Protein AF-K7MD82-F1 (afdb_monomer_lite)

Secondary structure (DSSP, 8-state):
-GGGT--TTT------SSHHHHHHHHHHHS-TTT--EEEE---SS-HHHHHHHHHHHHTT-EEEE-----TTTS--SEEEE---SS----SEEEEEEB-TTSPBPPHHHHHHHHHHTT---EEEEEES----GGGHHHHHHH-B----S-------TT-TTS--EEEEEEEE--TT--HHHHHHHHHHHHGGG-HHHHHHHHHHHHHHHS-----

Sequence (215 aa):
MKFLNISDNDYFMVFTTNRTSAFKLVADSYPFQSSKKLLTVYDYENEAVEAMISCSEKRGAKAHSSTCKTKRRGVSLVKIYGPKVKFDRGPALAFNVFDWKGEKVEPVLVQKLADRNNISLSYGFLHHVWFADKYAEDKGKVLQTKEGRVQGVTTNKKKDRDELGVTMVTAALSFLANFEDVYKLWTFVARFLDADFVEKERWRFTTLNQKTIEV

Foldseek 3Di:
DVVVVDDPVVDDDDDDPDLLRVLLVVLVPDPCVVPQEDEDEDDAPEPSVVSNCVSNVVNRHDYDYDPQADPPPRQRQKDWDDDNDHDDDAQKIWIFGAAPVNATDQQVLLQVLCVVLVAHKDKDKDWPDDDDVVCVVVLVRFWDAPPDDDDDDDDDPPPRRGRTIGITIMDGCDPVHDPVNVVSVVVSSVQSHDPVSRVVSVVVVVVVPPDPPDD

Organism: Glycine max (NCBI:txid3847)

Radius of gyration: 21.26 Å; chains: 1; bounding box: 56×44×65 Å

pLDDT: mean 77.52, std 18.43, range [26.34, 95.38]

Structure (mmCIF, N/CA/C/O backbone):
data_AF-K7MD82-F1
#
_entry.id   AF-K7MD82-F1
#
loop_
_atom_site.group_PDB
_atom_site.id
_atom_site.type_symbol
_atom_site.label_atom_id
_atom_site.label_alt_id
_atom_site.label_comp_id
_atom_site.label_asym_id
_atom_site.label_entity_id
_atom_site.label_seq_id
_atom_site.pdbx_PDB_ins_code
_atom_site.Cartn_x
_atom_site.Cartn_y
_atom_site.Cartn_z
_atom_site.occupancy
_atom_site.B_iso_or_equiv
_atom_site.auth_seq_id
_atom_site.auth_comp_id
_atom_site.auth_asym_id
_atom_site.auth_atom_id
_atom_site.pdbx_PDB_model_num
ATOM 1 N N . MET A 1 1 ? 19.193 -17.320 1.769 1.00 72.69 1 MET A N 1
ATOM 2 C CA . MET A 1 1 ? 17.717 -17.354 1.858 1.00 72.69 1 MET A CA 1
ATOM 3 C C . MET A 1 1 ? 17.154 -18.463 2.751 1.00 72.69 1 MET A C 1
ATOM 5 O O . MET A 1 1 ? 16.078 -18.256 3.290 1.00 72.69 1 MET A O 1
ATOM 9 N N . LYS A 1 2 ? 17.862 -19.584 3.001 1.00 76.31 2 LYS A N 1
ATOM 10 C CA . LYS A 1 2 ? 17.370 -20.714 3.832 1.00 76.31 2 LYS A CA 1
ATOM 11 C C . LYS A 1 2 ? 16.732 -20.330 5.180 1.00 76.31 2 LYS A C 1
ATOM 13 O O . LYS A 1 2 ? 15.711 -20.896 5.536 1.00 76.31 2 LYS A O 1
ATOM 18 N N . PHE A 1 3 ? 17.288 -19.348 5.900 1.00 80.38 3 PHE A N 1
ATOM 19 C CA . PHE A 1 3 ? 16.736 -18.886 7.186 1.00 80.38 3 PHE A CA 1
ATOM 20 C C . PHE A 1 3 ? 15.336 -18.257 7.071 1.00 80.38 3 PHE A C 1
ATOM 22 O O . PHE A 1 3 ? 14.555 -18.315 8.011 1.00 80.38 3 PHE A O 1
ATOM 29 N N . LEU A 1 4 ? 15.009 -17.671 5.917 1.00 77.25 4 LEU A N 1
ATOM 30 C CA . LEU A 1 4 ? 13.705 -17.059 5.657 1.00 77.25 4 LEU A CA 1
ATOM 31 C C . LEU A 1 4 ? 12.682 -18.069 5.108 1.00 77.25 4 LEU A C 1
ATOM 33 O O . LEU A 1 4 ? 11.543 -17.692 4.861 1.00 77.25 4 LEU A O 1
ATOM 37 N N . ASN A 1 5 ? 13.088 -19.329 4.906 1.00 78.88 5 ASN A N 1
ATOM 38 C CA . ASN A 1 5 ? 12.297 -20.372 4.253 1.00 78.88 5 ASN A CA 1
ATOM 39 C C . ASN A 1 5 ? 11.793 -19.971 2.851 1.00 78.88 5 ASN A C 1
ATOM 41 O O . ASN A 1 5 ? 10.651 -20.236 2.484 1.00 78.88 5 ASN A O 1
ATOM 45 N N . ILE A 1 6 ? 12.656 -19.307 2.078 1.00 80.38 6 ILE A N 1
ATOM 46 C CA . ILE A 1 6 ? 12.367 -18.848 0.716 1.00 80.38 6 ILE A CA 1
ATOM 47 C C . ILE A 1 6 ? 13.224 -19.632 -0.280 1.00 80.38 6 ILE A C 1
ATOM 49 O O . ILE A 1 6 ? 14.410 -19.863 -0.028 1.00 80.38 6 ILE A O 1
ATOM 53 N N . SER A 1 7 ? 12.625 -20.004 -1.411 1.00 84.00 7 SER A N 1
ATOM 54 C CA . SER A 1 7 ? 13.299 -20.646 -2.539 1.00 84.00 7 SER A CA 1
ATOM 55 C C . SER A 1 7 ? 14.263 -19.683 -3.239 1.00 84.00 7 SER A C 1
ATOM 57 O O . SER A 1 7 ? 13.874 -18.583 -3.632 1.00 84.00 7 SER A O 1
ATOM 59 N N . ASP A 1 8 ? 15.505 -20.124 -3.460 1.00 82.62 8 ASP A N 1
ATOM 60 C CA . ASP A 1 8 ? 16.505 -19.373 -4.239 1.00 82.62 8 ASP A CA 1
ATOM 61 C C . ASP A 1 8 ? 16.121 -19.258 -5.734 1.00 82.62 8 ASP A C 1
ATOM 63 O O . ASP A 1 8 ? 16.709 -18.458 -6.457 1.00 82.62 8 ASP A O 1
ATOM 67 N N . ASN A 1 9 ? 15.121 -20.020 -6.202 1.00 84.06 9 ASN A N 1
ATOM 68 C CA . ASN A 1 9 ? 14.581 -19.894 -7.562 1.00 84.06 9 ASN A CA 1
ATOM 69 C C . ASN A 1 9 ? 13.557 -18.755 -7.691 1.00 84.06 9 ASN A C 1
ATOM 71 O O . ASN A 1 9 ? 13.350 -18.249 -8.792 1.00 84.06 9 ASN A O 1
ATOM 75 N N . ASP A 1 10 ? 12.923 -18.367 -6.582 1.00 77.94 10 ASP A N 1
ATOM 76 C CA . ASP A 1 10 ? 11.829 -17.390 -6.583 1.00 77.94 10 ASP A CA 1
ATOM 77 C C . ASP A 1 10 ? 12.323 -15.985 -6.211 1.00 77.94 10 ASP A C 1
ATOM 79 O O . ASP A 1 10 ? 11.758 -14.986 -6.656 1.00 77.94 10 ASP A O 1
ATOM 83 N N . TYR A 1 11 ? 13.388 -15.893 -5.403 1.00 81.88 11 TYR A N 1
ATOM 84 C CA . TYR A 1 11 ? 13.897 -14.623 -4.891 1.00 81.88 11 TYR A CA 1
ATOM 85 C C . TYR A 1 11 ? 15.410 -14.498 -5.043 1.00 81.88 11 TYR A C 1
ATOM 87 O O . TYR A 1 11 ? 16.179 -15.335 -4.575 1.00 81.88 11 TYR A O 1
ATOM 95 N N . PHE A 1 12 ? 15.832 -13.353 -5.577 1.00 83.31 12 PHE A N 1
ATOM 96 C CA . PHE A 1 12 ? 17.226 -12.925 -5.610 1.00 83.31 12 PHE A CA 1
ATOM 97 C C . PHE A 1 12 ? 17.424 -11.728 -4.682 1.00 83.31 12 PHE A C 1
ATOM 99 O O . PHE A 1 12 ? 16.644 -10.775 -4.699 1.00 83.31 12 PHE A O 1
ATOM 106 N N . MET A 1 13 ? 18.486 -11.759 -3.877 1.00 84.56 13 MET A N 1
ATOM 107 C CA . MET A 1 13 ? 18.862 -10.636 -3.021 1.00 84.56 13 MET A CA 1
ATOM 108 C C . MET A 1 13 ? 19.907 -9.776 -3.730 1.00 84.56 13 MET A C 1
ATOM 110 O O . MET A 1 13 ? 20.999 -10.249 -4.039 1.00 84.56 13 MET A O 1
ATOM 114 N N . VAL A 1 14 ? 19.579 -8.504 -3.959 1.00 87.38 14 VAL A N 1
ATOM 115 C CA . VAL A 1 14 ? 20.478 -7.525 -4.579 1.00 87.38 14 VAL A CA 1
ATOM 116 C C . VAL A 1 14 ? 20.763 -6.412 -3.581 1.00 87.38 14 VAL A C 1
ATOM 118 O O . VAL A 1 14 ? 19.843 -5.768 -3.078 1.00 87.38 14 VAL A O 1
ATOM 121 N N . PHE A 1 15 ? 22.043 -6.174 -3.303 1.00 90.62 15 PHE A N 1
ATOM 122 C CA . PHE A 1 15 ? 22.475 -5.060 -2.466 1.00 90.62 15 PHE A CA 1
ATOM 123 C C . PHE A 1 15 ? 22.721 -3.821 -3.319 1.00 90.62 15 PHE A C 1
ATOM 125 O O . PHE A 1 15 ? 23.414 -3.870 -4.333 1.00 90.62 15 PHE A O 1
ATOM 132 N N . THR A 1 16 ? 22.176 -2.693 -2.880 1.00 92.50 16 THR A N 1
ATOM 133 C CA . THR A 1 16 ? 22.324 -1.397 -3.548 1.00 92.50 16 THR A CA 1
ATOM 134 C C . THR A 1 16 ? 22.811 -0.355 -2.557 1.00 92.50 16 THR A C 1
ATOM 136 O O . THR A 1 16 ? 22.463 -0.418 -1.381 1.00 92.50 16 THR A O 1
ATOM 139 N N . THR A 1 17 ? 23.553 0.642 -3.033 1.00 92.44 17 THR A N 1
ATOM 140 C CA . THR A 1 17 ? 24.120 1.710 -2.193 1.00 92.44 17 THR A CA 1
ATOM 141 C C . THR A 1 17 ? 23.062 2.560 -1.487 1.00 92.44 17 THR A C 1
ATOM 143 O O . THR A 1 17 ? 23.301 3.041 -0.385 1.00 92.44 17 THR A O 1
ATOM 146 N N . ASN A 1 18 ? 21.898 2.762 -2.109 1.00 89.75 18 ASN A N 1
ATOM 147 C CA . ASN A 1 18 ? 20.774 3.513 -1.550 1.00 89.75 18 ASN A CA 1
ATOM 148 C C . ASN A 1 18 ? 19.453 3.170 -2.266 1.00 89.75 18 ASN A C 1
ATOM 150 O O . ASN A 1 18 ? 19.451 2.540 -3.329 1.00 89.75 18 ASN A O 1
ATOM 154 N N . ARG A 1 19 ? 18.322 3.629 -1.705 1.00 86.56 19 ARG A N 1
ATOM 155 C CA . ARG A 1 19 ? 16.972 3.398 -2.257 1.00 86.56 19 ARG A CA 1
ATOM 156 C C . ARG A 1 19 ? 16.829 3.917 -3.689 1.00 86.56 19 ARG A C 1
ATOM 158 O O . ARG A 1 19 ? 16.258 3.231 -4.530 1.00 86.56 19 ARG A O 1
ATOM 165 N N . THR A 1 20 ? 17.379 5.093 -3.982 1.00 91.44 20 THR A N 1
ATOM 166 C CA . THR A 1 20 ? 17.343 5.693 -5.323 1.00 91.44 20 THR A CA 1
ATOM 167 C C . THR A 1 20 ? 17.999 4.784 -6.359 1.00 91.44 20 THR A C 1
ATOM 169 O O . THR A 1 20 ? 17.457 4.595 -7.444 1.00 91.44 20 THR A O 1
ATOM 172 N N . SER A 1 21 ? 19.129 4.165 -6.021 1.00 93.75 21 SER A N 1
ATOM 173 C CA . SER A 1 21 ? 19.826 3.222 -6.901 1.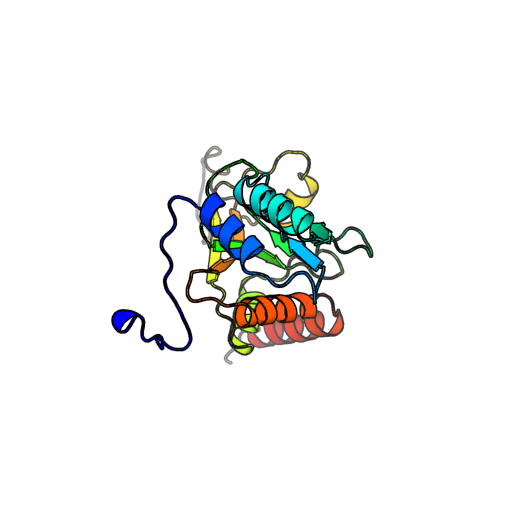00 93.75 21 SER A CA 1
ATOM 174 C C . SER A 1 21 ? 19.032 1.928 -7.093 1.00 93.75 21 SER A C 1
ATOM 176 O O . SER A 1 21 ? 18.964 1.432 -8.214 1.00 93.75 21 SER A O 1
ATOM 178 N N . ALA A 1 22 ? 18.361 1.426 -6.048 1.00 91.06 22 ALA A N 1
ATOM 179 C CA . ALA A 1 22 ? 17.452 0.281 -6.168 1.00 91.06 22 ALA A CA 1
ATOM 180 C C . ALA A 1 22 ? 16.279 0.558 -7.117 1.00 91.06 22 ALA A C 1
ATOM 182 O O . ALA A 1 22 ? 15.965 -0.251 -7.986 1.00 91.06 22 ALA A O 1
ATOM 183 N N . PHE A 1 23 ? 15.656 1.728 -6.990 1.00 91.56 23 PHE A N 1
ATOM 184 C CA . PHE A 1 23 ? 14.518 2.128 -7.815 1.00 91.56 23 PHE A CA 1
ATOM 185 C C . PHE A 1 23 ? 14.925 2.343 -9.278 1.00 91.56 23 PHE A C 1
ATOM 187 O O . PHE A 1 23 ? 14.207 1.925 -10.188 1.00 91.56 23 PHE A O 1
ATOM 194 N N . LYS A 1 24 ? 16.106 2.933 -9.512 1.00 94.56 24 LYS A N 1
ATOM 195 C CA . LYS A 1 24 ? 16.701 3.026 -10.852 1.00 94.56 24 LYS A CA 1
ATOM 196 C C . LYS A 1 24 ? 16.934 1.645 -11.456 1.00 94.56 24 LYS A C 1
ATOM 198 O O . LYS A 1 24 ? 16.503 1.414 -12.576 1.00 94.56 24 LYS A O 1
ATOM 203 N N . LEU A 1 25 ? 17.521 0.714 -10.700 1.00 93.25 25 LEU A N 1
ATOM 204 C CA . LEU A 1 25 ? 17.764 -0.650 -11.172 1.00 93.25 25 LEU A CA 1
ATOM 205 C C . LEU A 1 25 ? 16.465 -1.352 -11.597 1.00 93.25 25 LEU A C 1
ATOM 207 O O . LEU A 1 25 ? 16.440 -2.013 -12.633 1.00 93.25 25 LEU A O 1
ATOM 211 N N . VAL A 1 26 ? 15.380 -1.176 -10.838 1.00 90.31 26 VAL A N 1
ATOM 212 C CA . VAL A 1 26 ? 14.058 -1.725 -11.187 1.00 90.31 26 VAL A CA 1
ATOM 213 C C . VAL A 1 26 ? 13.538 -1.112 -12.491 1.00 90.31 26 VAL A C 1
ATOM 215 O O . VAL A 1 26 ? 13.128 -1.849 -13.387 1.00 90.31 26 VAL A O 1
ATOM 218 N N . ALA A 1 27 ? 13.603 0.215 -12.636 1.00 93.00 27 ALA A N 1
ATOM 219 C CA . ALA A 1 27 ? 13.210 0.901 -13.870 1.00 93.00 27 ALA A CA 1
ATOM 220 C C . ALA A 1 27 ? 14.059 0.468 -15.080 1.00 93.00 27 ALA A C 1
ATOM 222 O O . ALA A 1 27 ? 13.530 0.255 -16.171 1.00 93.00 27 ALA A O 1
ATOM 223 N N . ASP A 1 28 ? 15.364 0.290 -14.887 1.00 92.75 28 ASP A N 1
ATOM 224 C CA . ASP A 1 28 ? 16.298 -0.114 -15.938 1.00 92.75 28 ASP A CA 1
ATOM 225 C C . ASP A 1 28 ? 16.181 -1.605 -16.294 1.00 92.75 28 ASP A C 1
ATOM 227 O O . ASP A 1 28 ? 16.520 -2.016 -17.406 1.00 92.75 28 ASP A O 1
ATOM 231 N N . SER A 1 29 ? 15.660 -2.431 -15.393 1.00 91.38 29 SER A N 1
ATOM 232 C CA . SER A 1 29 ? 15.436 -3.855 -15.663 1.00 91.38 29 SER A CA 1
ATOM 233 C C . SER A 1 29 ? 14.083 -4.117 -16.330 1.00 91.38 29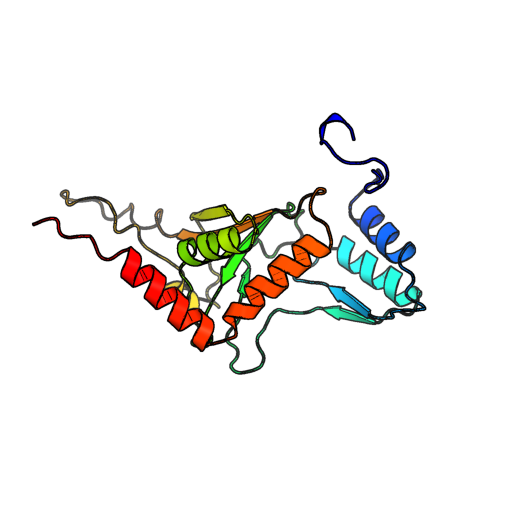 SER A C 1
ATOM 235 O O . SER A 1 29 ? 13.910 -5.142 -16.987 1.00 91.38 29 SER A O 1
ATOM 237 N N . TYR A 1 30 ? 13.117 -3.198 -16.209 1.00 90.88 30 TYR A N 1
ATOM 238 C CA . TYR A 1 30 ? 11.766 -3.412 -16.726 1.00 90.88 30 TYR A CA 1
ATOM 239 C C . TYR A 1 30 ? 11.678 -3.238 -18.265 1.00 90.88 30 TYR A C 1
ATOM 241 O O . TYR A 1 30 ? 12.196 -2.257 -18.826 1.00 90.88 30 TYR A O 1
ATOM 249 N N . PRO A 1 31 ? 11.008 -4.161 -18.988 1.00 91.69 31 PRO A N 1
ATOM 250 C CA . PRO A 1 31 ? 10.893 -4.128 -20.448 1.00 91.69 31 PRO A CA 1
ATOM 251 C C . PRO A 1 31 ? 9.756 -3.199 -20.913 1.00 91.69 31 PRO A C 1
ATOM 253 O O . PRO A 1 31 ? 8.701 -3.636 -21.385 1.00 91.69 31 PRO A O 1
ATOM 256 N N . PHE A 1 32 ? 9.972 -1.884 -20.803 1.00 90.56 32 PHE A N 1
ATOM 257 C CA . PHE A 1 32 ? 8.987 -0.863 -21.196 1.00 90.56 32 PHE A CA 1
ATOM 258 C C . PHE A 1 32 ? 8.625 -0.854 -22.694 1.00 90.56 32 PHE A C 1
ATOM 260 O O . PHE A 1 32 ? 7.664 -0.189 -23.084 1.00 90.56 32 PHE A O 1
ATOM 267 N N . GLN A 1 33 ? 9.330 -1.610 -23.542 1.00 86.00 33 GLN A N 1
ATOM 268 C CA . GLN A 1 33 ? 8.961 -1.788 -24.948 1.00 86.00 33 GLN A CA 1
ATOM 269 C C . GLN A 1 33 ? 7.598 -2.485 -25.096 1.00 86.00 33 GLN A C 1
ATOM 271 O O . GLN A 1 33 ? 6.798 -2.074 -25.938 1.00 86.00 33 GLN A O 1
ATOM 276 N N . SER A 1 34 ? 7.319 -3.488 -24.252 1.00 87.56 34 SER A N 1
ATOM 277 C CA . SER A 1 34 ? 6.077 -4.275 -24.289 1.00 87.56 34 SER A CA 1
ATOM 278 C C . SER A 1 34 ? 4.938 -3.603 -23.521 1.00 87.56 34 SER A C 1
ATOM 280 O O . SER A 1 34 ? 3.798 -3.587 -23.981 1.00 87.56 34 SER A O 1
ATOM 282 N N . SER A 1 35 ? 5.237 -3.011 -22.360 1.00 88.75 35 SER A N 1
ATOM 283 C CA . SER A 1 35 ? 4.268 -2.269 -21.547 1.00 88.75 35 SER A CA 1
ATOM 284 C C . SER A 1 35 ? 4.821 -0.900 -21.195 1.00 88.75 35 SER A C 1
ATOM 286 O O . SER A 1 35 ? 5.712 -0.769 -20.364 1.00 88.75 35 SER A O 1
ATOM 288 N N . LYS A 1 36 ? 4.249 0.146 -21.791 1.00 91.19 36 LYS A N 1
ATOM 289 C CA . LYS A 1 36 ? 4.704 1.529 -21.596 1.00 91.19 36 LYS A CA 1
ATOM 290 C C . LYS A 1 36 ? 4.117 2.191 -20.351 1.00 91.19 36 LYS A C 1
ATOM 292 O O . LYS A 1 36 ? 4.170 3.406 -20.260 1.00 91.19 36 LYS A O 1
ATOM 297 N N . LYS A 1 37 ? 3.474 1.471 -19.432 1.00 90.69 37 LYS A N 1
ATOM 298 C CA . LYS A 1 37 ? 2.758 2.091 -18.303 1.00 90.69 37 LYS A CA 1
ATOM 299 C C . LYS A 1 37 ? 3.511 1.857 -17.002 1.00 90.69 37 LYS A C 1
ATOM 301 O O . LYS A 1 37 ? 3.679 0.713 -16.597 1.00 90.69 37 LYS A O 1
ATOM 306 N N . LEU A 1 38 ? 3.893 2.942 -16.333 1.00 89.38 38 LEU A N 1
ATOM 307 C CA . LEU A 1 38 ? 4.369 2.920 -14.951 1.00 89.38 38 LEU A CA 1
ATOM 308 C C . LEU A 1 38 ? 3.298 3.559 -14.066 1.00 89.38 38 LEU A C 1
ATOM 310 O O . LEU A 1 38 ? 2.905 4.698 -14.308 1.00 89.38 38 LEU A O 1
ATOM 314 N N . LEU A 1 39 ? 2.829 2.838 -13.051 1.00 86.31 39 LEU A N 1
ATOM 315 C CA . LEU A 1 39 ? 1.871 3.356 -12.078 1.00 86.31 39 LEU A CA 1
ATOM 316 C C . LEU A 1 39 ? 2.565 3.532 -10.732 1.00 86.31 39 LEU A C 1
ATOM 318 O O . LEU A 1 39 ? 3.025 2.556 -10.144 1.00 86.31 39 LEU A O 1
ATOM 322 N N . THR A 1 40 ? 2.614 4.766 -10.237 1.00 83.88 40 THR A N 1
ATOM 323 C CA . THR A 1 40 ? 3.097 5.055 -8.885 1.00 83.88 40 THR A CA 1
ATOM 324 C C . THR A 1 40 ? 1.915 5.301 -7.953 1.00 83.88 40 THR A C 1
ATOM 326 O O . THR A 1 40 ? 0.961 6.021 -8.274 1.00 83.88 40 THR A O 1
ATOM 329 N N . VAL A 1 41 ? 1.962 4.652 -6.791 1.00 76.06 41 VAL A N 1
ATOM 330 C CA . VAL A 1 41 ? 1.006 4.851 -5.694 1.00 76.06 41 VAL A CA 1
ATOM 331 C C . VAL A 1 41 ? 1.540 5.952 -4.773 1.00 76.06 41 VAL A C 1
ATOM 333 O O . VAL A 1 41 ? 2.659 6.429 -4.953 1.00 76.06 41 VAL A O 1
ATOM 336 N N . TYR A 1 42 ? 0.715 6.403 -3.828 1.00 71.94 42 TYR A N 1
ATOM 337 C CA . TYR A 1 42 ? 1.034 7.475 -2.892 1.00 71.94 42 TYR A CA 1
ATOM 338 C C . TYR A 1 42 ? 2.404 7.291 -2.226 1.00 71.94 42 TYR A C 1
ATOM 340 O O . TYR A 1 42 ? 2.567 6.481 -1.315 1.00 71.94 42 TYR A O 1
ATOM 348 N N . ASP A 1 43 ? 3.341 8.141 -2.632 1.00 75.12 43 ASP A N 1
ATOM 349 C CA . ASP A 1 43 ? 4.538 8.469 -1.883 1.00 75.12 43 ASP A CA 1
ATOM 350 C C . ASP A 1 43 ? 4.747 9.985 -1.948 1.00 75.12 43 ASP A C 1
ATOM 352 O O . ASP A 1 43 ? 4.492 10.613 -2.976 1.00 75.12 43 ASP A O 1
ATOM 356 N N . TYR A 1 44 ? 5.112 10.601 -0.827 1.00 75.50 44 TYR A N 1
ATOM 357 C CA . TYR A 1 44 ? 5.154 12.059 -0.735 1.00 75.50 44 TYR A CA 1
ATOM 358 C C . TYR A 1 44 ? 6.565 12.530 -1.049 1.00 75.50 44 TYR A C 1
ATOM 360 O O . TYR A 1 44 ? 7.462 12.296 -0.246 1.00 75.50 44 TYR A O 1
ATOM 368 N N . GLU A 1 45 ? 6.726 13.187 -2.199 1.00 76.94 45 GLU A N 1
ATOM 369 C CA . GLU A 1 45 ? 7.973 13.840 -2.620 1.00 76.94 45 GLU A CA 1
ATOM 370 C C . GLU A 1 45 ? 9.229 12.957 -2.440 1.00 76.94 45 GLU A C 1
ATOM 372 O O . GLU A 1 45 ? 10.257 13.400 -1.929 1.00 76.94 45 GLU A O 1
ATOM 377 N N . ASN A 1 46 ? 9.132 11.677 -2.816 1.00 85.50 46 ASN A N 1
ATOM 378 C CA . ASN A 1 46 ? 10.230 10.724 -2.679 1.00 85.50 46 ASN A CA 1
ATOM 379 C C . ASN A 1 46 ? 11.156 10.768 -3.905 1.00 85.50 46 ASN A C 1
ATOM 381 O O . ASN A 1 46 ? 10.773 10.360 -5.004 1.00 85.50 46 ASN A O 1
ATOM 385 N N . GLU A 1 47 ? 12.407 11.172 -3.687 1.00 87.69 47 GLU A N 1
ATOM 386 C CA . GLU A 1 47 ? 13.451 11.271 -4.717 1.00 87.69 47 GLU A CA 1
ATOM 387 C C . GLU A 1 47 ? 13.724 9.940 -5.440 1.00 87.69 47 GLU A C 1
ATOM 389 O O . GLU A 1 47 ? 14.027 9.921 -6.635 1.00 87.69 47 GLU A O 1
ATOM 394 N N . ALA A 1 48 ? 13.582 8.800 -4.754 1.00 88.75 48 ALA A N 1
ATOM 395 C CA . ALA A 1 48 ? 13.754 7.488 -5.373 1.00 88.75 48 ALA A CA 1
ATOM 396 C C . ALA A 1 48 ? 12.651 7.198 -6.405 1.00 88.75 48 ALA A C 1
ATOM 398 O O . ALA A 1 48 ? 12.929 6.628 -7.462 1.00 88.75 48 ALA A O 1
ATOM 399 N N . VAL A 1 49 ? 11.413 7.631 -6.132 1.00 89.75 49 VAL A N 1
ATOM 400 C CA . VAL A 1 49 ? 10.286 7.514 -7.071 1.00 89.75 49 VAL A CA 1
ATOM 401 C C . VAL A 1 49 ? 10.493 8.439 -8.268 1.00 89.75 49 VAL A C 1
ATOM 403 O O . VAL A 1 49 ? 10.286 8.012 -9.401 1.00 89.75 49 VAL A O 1
ATOM 406 N N . GLU A 1 50 ? 10.956 9.670 -8.047 1.00 90.31 50 GLU A N 1
ATOM 407 C CA . GLU A 1 50 ? 11.277 10.608 -9.134 1.00 90.31 50 GLU A CA 1
ATOM 408 C C . GLU A 1 50 ? 12.380 10.062 -10.050 1.00 90.3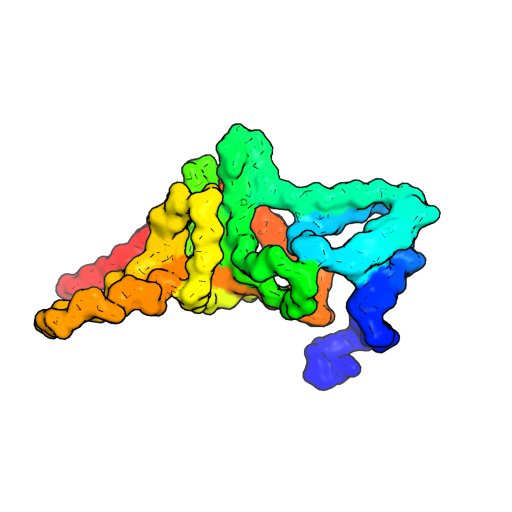1 50 GLU A C 1
ATOM 410 O O . GLU A 1 50 ? 12.251 10.088 -11.276 1.00 90.31 50 GLU A O 1
ATOM 415 N N . ALA A 1 51 ? 13.431 9.478 -9.470 1.00 92.25 51 ALA A N 1
ATOM 416 C CA . ALA A 1 51 ? 14.483 8.814 -10.229 1.00 92.25 51 ALA A CA 1
ATOM 417 C C . ALA A 1 51 ? 13.959 7.615 -11.037 1.00 92.25 51 ALA A C 1
ATOM 419 O O . ALA A 1 51 ? 14.330 7.461 -12.201 1.00 92.25 51 ALA A O 1
ATOM 420 N N . MET A 1 52 ? 13.077 6.796 -10.450 1.00 93.06 52 MET A N 1
ATOM 421 C CA . MET A 1 52 ? 12.423 5.676 -11.138 1.00 93.06 52 MET A CA 1
ATOM 422 C C . MET A 1 52 ? 11.610 6.156 -12.341 1.00 93.06 52 MET A C 1
ATOM 424 O O . MET A 1 52 ? 11.720 5.581 -13.425 1.00 93.06 52 MET A O 1
ATOM 428 N N . ILE A 1 53 ? 10.815 7.216 -12.160 1.00 93.06 53 ILE A N 1
ATOM 429 C CA . ILE A 1 53 ? 10.003 7.822 -13.220 1.00 93.06 53 ILE A CA 1
ATOM 430 C C . ILE A 1 53 ? 10.913 8.327 -14.339 1.00 93.06 53 ILE A C 1
ATOM 432 O O . ILE A 1 53 ? 10.738 7.916 -15.483 1.00 93.06 53 ILE A O 1
ATOM 436 N N . SER A 1 54 ? 11.939 9.119 -14.011 1.00 94.56 54 SER A N 1
ATOM 437 C CA . SER A 1 54 ? 12.873 9.666 -15.001 1.00 94.56 54 SER A CA 1
ATOM 438 C C . SER A 1 54 ? 13.592 8.573 -15.803 1.00 94.56 54 SER A C 1
ATOM 440 O O . SER A 1 54 ? 13.683 8.670 -17.029 1.00 94.56 54 SER A O 1
ATOM 442 N N . CYS A 1 55 ? 14.079 7.510 -15.150 1.00 93.88 55 CYS A N 1
ATOM 443 C CA . CYS A 1 55 ? 14.699 6.374 -15.845 1.00 93.88 55 CYS A CA 1
ATOM 444 C C . CYS A 1 55 ? 13.699 5.626 -16.737 1.00 93.88 55 CYS A C 1
ATOM 446 O O . CYS A 1 55 ? 14.021 5.279 -17.873 1.00 93.88 55 CYS A O 1
ATOM 448 N N . SER A 1 56 ? 12.470 5.428 -16.259 1.00 94.12 56 SER A N 1
ATOM 449 C CA . SER A 1 56 ? 11.422 4.737 -17.016 1.00 94.12 56 SER A CA 1
ATOM 450 C C . SER A 1 56 ? 10.998 5.530 -18.258 1.00 94.12 56 SER A C 1
ATOM 452 O O . SER A 1 56 ? 10.867 4.967 -19.345 1.00 94.12 56 SER A O 1
ATOM 454 N N . GLU A 1 57 ? 10.822 6.848 -18.136 1.00 93.19 57 GLU A N 1
ATOM 455 C CA . GLU A 1 57 ? 10.431 7.731 -19.245 1.00 93.19 57 GLU A CA 1
ATOM 456 C C . GLU A 1 57 ? 11.497 7.796 -20.341 1.00 93.19 57 GLU A C 1
ATOM 458 O O . GLU A 1 57 ? 11.163 7.710 -21.524 1.00 93.19 57 GLU A O 1
ATOM 463 N N . LYS A 1 58 ? 12.787 7.828 -19.972 1.00 92.88 58 LYS A N 1
ATOM 464 C CA . LYS A 1 58 ? 13.906 7.729 -20.933 1.00 92.88 58 LYS A CA 1
ATOM 465 C C . LYS A 1 58 ? 13.861 6.447 -21.772 1.00 92.88 58 LYS A C 1
ATOM 467 O O . LYS A 1 58 ? 14.398 6.422 -22.874 1.00 92.88 58 LYS A O 1
ATOM 472 N N . ARG A 1 59 ? 13.198 5.399 -21.277 1.00 92.19 59 ARG A N 1
ATOM 473 C CA . ARG A 1 59 ? 12.994 4.114 -21.966 1.00 92.19 59 ARG A CA 1
ATOM 474 C C . ARG A 1 59 ? 11.639 4.008 -22.676 1.00 92.19 59 ARG A C 1
ATOM 476 O O . ARG A 1 59 ? 11.285 2.937 -23.164 1.00 92.19 59 ARG A O 1
ATOM 483 N N . GLY A 1 60 ? 10.877 5.099 -22.750 1.00 90.25 60 GLY A N 1
ATOM 484 C CA . GLY A 1 60 ? 9.588 5.165 -23.442 1.00 90.25 60 GLY A CA 1
ATOM 485 C C . GLY A 1 60 ? 8.371 4.815 -22.583 1.00 90.25 60 GLY A C 1
ATOM 486 O O . GLY A 1 60 ? 7.283 4.617 -23.136 1.00 90.25 60 GLY A O 1
ATOM 487 N N . ALA A 1 61 ? 8.523 4.739 -21.257 1.00 93.69 61 ALA A N 1
ATOM 488 C CA . ALA A 1 61 ? 7.386 4.624 -20.352 1.00 93.69 61 ALA A CA 1
ATOM 489 C C . ALA A 1 61 ? 6.579 5.932 -20.288 1.00 93.69 61 ALA A C 1
ATOM 491 O O . ALA A 1 61 ? 7.085 7.028 -20.509 1.00 93.69 61 ALA A O 1
ATOM 492 N N . LYS A 1 62 ? 5.308 5.802 -19.927 1.00 91.44 62 LYS A N 1
ATOM 493 C CA . LYS A 1 62 ? 4.381 6.863 -19.551 1.00 91.44 62 LYS A CA 1
ATOM 494 C C . LYS A 1 62 ? 4.035 6.646 -18.086 1.00 91.44 62 LYS A C 1
ATOM 496 O O . LYS A 1 62 ? 3.342 5.680 -17.744 1.00 91.44 62 LYS A O 1
ATOM 501 N N . ALA A 1 63 ? 4.565 7.509 -17.229 1.00 87.44 63 ALA A N 1
ATOM 502 C CA . ALA A 1 63 ? 4.300 7.451 -15.805 1.00 87.44 63 ALA A CA 1
ATOM 503 C C . ALA A 1 63 ? 2.939 8.079 -15.483 1.00 87.44 63 ALA A C 1
ATOM 505 O O . ALA A 1 63 ? 2.585 9.154 -15.965 1.00 87.44 63 ALA A O 1
ATOM 506 N N . HIS A 1 64 ? 2.175 7.399 -14.639 1.00 84.25 64 HIS A N 1
ATOM 507 C CA . HIS A 1 64 ? 0.936 7.899 -14.071 1.00 84.25 64 HIS A CA 1
ATOM 508 C C . HIS A 1 64 ? 1.041 7.837 -12.551 1.00 84.25 64 HIS A C 1
ATOM 510 O O . HIS A 1 64 ? 1.334 6.785 -11.985 1.00 84.25 64 HIS A O 1
ATOM 516 N N . SER A 1 65 ? 0.762 8.957 -11.888 1.00 74.94 65 SER A N 1
ATOM 517 C CA . SER A 1 65 ? 0.575 8.975 -10.441 1.00 74.94 65 SER A CA 1
ATOM 518 C C . SER A 1 65 ? -0.906 8.781 -10.140 1.00 74.94 65 SER A C 1
ATOM 520 O O . SER A 1 65 ? -1.733 9.639 -10.468 1.00 74.94 65 SER A O 1
ATOM 522 N N . SER A 1 66 ? -1.273 7.651 -9.534 1.00 63.47 66 SER A N 1
ATOM 523 C CA . SER A 1 66 ? -2.631 7.488 -9.017 1.00 63.47 66 SER A CA 1
ATOM 524 C C . SER A 1 66 ? -2.720 8.134 -7.645 1.00 63.47 66 SER A C 1
ATOM 526 O O . SER A 1 66 ? -2.351 7.538 -6.632 1.00 63.47 66 SER A O 1
ATOM 528 N N . THR A 1 67 ? -3.273 9.344 -7.584 1.00 59.22 67 THR A N 1
ATOM 529 C CA . THR A 1 67 ? -3.887 9.784 -6.333 1.00 59.22 67 THR A CA 1
ATOM 530 C C . THR A 1 67 ? -5.146 8.943 -6.142 1.00 59.22 67 THR A C 1
ATOM 532 O O . THR A 1 67 ? -6.025 8.949 -7.004 1.00 59.22 67 THR A O 1
ATOM 535 N N . CYS A 1 68 ? -5.248 8.205 -5.037 1.00 53.00 68 CYS A N 1
ATOM 536 C CA . CYS A 1 68 ? -6.456 7.452 -4.708 1.00 53.00 68 CYS A CA 1
ATOM 537 C C . CYS A 1 68 ? -7.563 8.445 -4.312 1.00 53.00 68 CYS A C 1
ATOM 539 O O . CYS A 1 68 ? -7.742 8.766 -3.145 1.00 53.00 68 CYS A O 1
ATOM 541 N N . LYS A 1 69 ? -8.235 9.030 -5.306 1.00 52.09 69 LYS A N 1
ATOM 542 C CA . LYS A 1 69 ? -9.434 9.854 -5.141 1.00 52.09 69 LYS A CA 1
ATOM 543 C C . LYS A 1 69 ? -10.531 9.215 -5.977 1.00 52.09 69 LYS A C 1
ATOM 545 O O . LYS A 1 69 ? -10.411 9.150 -7.201 1.00 52.09 69 LYS A O 1
ATOM 550 N N . THR A 1 70 ? -11.609 8.753 -5.350 1.00 45.41 70 THR A N 1
ATOM 551 C CA . THR A 1 70 ? -12.761 8.263 -6.111 1.00 45.41 70 THR A CA 1
ATOM 552 C C . THR A 1 70 ? -13.440 9.449 -6.789 1.00 45.41 70 THR A C 1
ATOM 554 O O . THR A 1 70 ? -13.927 10.381 -6.148 1.00 45.41 70 THR A O 1
ATOM 557 N N . LYS A 1 71 ? -13.486 9.409 -8.122 1.00 48.44 71 LYS A N 1
ATOM 558 C CA . LYS A 1 71 ? -13.977 10.500 -8.977 1.00 48.44 71 LYS A CA 1
ATOM 559 C C . LYS A 1 71 ? -15.483 10.772 -8.840 1.00 48.44 71 LYS A C 1
ATOM 561 O O . LYS A 1 71 ? -15.941 11.820 -9.270 1.00 48.44 71 LYS A O 1
ATOM 566 N N . ARG A 1 72 ? -16.261 9.843 -8.264 1.00 50.72 72 ARG A N 1
ATOM 567 C CA . ARG A 1 72 ? -17.733 9.893 -8.322 1.00 50.72 72 ARG A CA 1
ATOM 568 C C . ARG A 1 72 ? -18.381 10.915 -7.386 1.00 50.72 72 ARG A C 1
ATOM 570 O O . ARG A 1 72 ? -19.426 11.433 -7.753 1.00 50.72 72 ARG A O 1
ATOM 577 N N . ARG A 1 73 ? -17.789 11.224 -6.224 1.00 52.12 73 ARG A N 1
ATOM 578 C CA . ARG A 1 73 ? -18.341 12.204 -5.256 1.00 52.12 73 ARG A CA 1
ATOM 579 C C . ARG A 1 73 ? -17.283 12.931 -4.413 1.00 52.12 73 ARG A C 1
ATOM 581 O O . ARG A 1 73 ? -17.605 13.489 -3.375 1.00 52.12 73 ARG A O 1
ATOM 588 N N . GLY A 1 74 ? -16.005 12.869 -4.799 1.00 61.16 74 GLY A N 1
ATOM 589 C CA . GLY A 1 74 ? -14.904 13.415 -3.989 1.00 61.16 74 GLY A CA 1
ATOM 590 C C . GLY A 1 74 ? -14.618 12.641 -2.693 1.00 61.16 74 GLY A C 1
ATOM 591 O O . GLY A 1 74 ? -13.653 12.951 -2.000 1.00 61.16 74 GLY A O 1
ATOM 592 N N . VAL A 1 75 ? -15.408 11.609 -2.386 1.00 69.44 75 VAL A N 1
ATOM 593 C CA . VAL A 1 75 ? -15.225 10.738 -1.224 1.00 69.44 75 VAL A CA 1
ATOM 594 C C . VAL A 1 75 ? -14.078 9.768 -1.501 1.00 69.44 75 VAL A C 1
ATOM 596 O O . VAL A 1 75 ? -14.135 9.001 -2.459 1.00 69.44 75 VAL A O 1
ATOM 599 N N . SER A 1 76 ? -13.017 9.800 -0.698 1.00 79.75 76 SER A N 1
ATOM 600 C CA . SER A 1 76 ? -11.901 8.862 -0.848 1.00 79.75 76 SER A CA 1
ATOM 601 C C . SER A 1 76 ? -12.227 7.537 -0.172 1.00 79.75 76 SER A C 1
ATOM 603 O O . SER A 1 76 ? -12.439 7.518 1.036 1.00 79.75 76 SER A O 1
ATOM 605 N N . LEU A 1 77 ? -12.207 6.434 -0.929 1.00 86.19 77 LEU A N 1
ATOM 606 C CA . LEU A 1 77 ? -12.384 5.085 -0.376 1.00 86.19 77 LEU A CA 1
ATOM 607 C C . LEU A 1 77 ? -11.318 4.769 0.679 1.00 86.19 77 LEU A C 1
ATOM 609 O O . LEU A 1 77 ? -11.592 4.105 1.668 1.00 86.19 77 LEU A O 1
ATOM 613 N N . VAL A 1 78 ? -10.088 5.236 0.464 1.00 89.44 78 VAL A N 1
ATOM 614 C CA . VAL A 1 78 ? -8.956 4.952 1.346 1.00 89.44 78 VAL A CA 1
ATOM 615 C C . VAL A 1 78 ? -8.359 6.259 1.834 1.00 89.44 78 VAL A C 1
ATOM 617 O O . VAL A 1 78 ? -8.057 7.153 1.038 1.00 89.44 78 VAL A O 1
ATOM 620 N N . LYS A 1 79 ? -8.139 6.365 3.144 1.00 86.75 79 LYS A N 1
ATOM 621 C CA . LYS A 1 79 ? -7.347 7.442 3.743 1.00 86.75 79 LYS A CA 1
ATOM 622 C C . LYS A 1 79 ? -6.068 6.855 4.306 1.00 86.75 79 LYS A C 1
ATOM 624 O O . LYS A 1 79 ? -6.115 6.113 5.281 1.00 86.75 79 LYS A O 1
ATOM 629 N N . ILE A 1 80 ? -4.946 7.195 3.682 1.00 86.38 80 ILE A N 1
ATOM 630 C CA . ILE A 1 80 ? -3.613 6.791 4.132 1.00 86.38 80 ILE A CA 1
ATOM 631 C C . ILE A 1 80 ? -3.107 7.823 5.140 1.00 86.38 80 ILE A C 1
ATOM 633 O O . ILE A 1 80 ? -3.176 9.032 4.899 1.00 86.38 80 ILE A O 1
ATOM 637 N N . TYR A 1 81 ? -2.592 7.338 6.261 1.00 84.31 81 TYR A N 1
ATOM 638 C CA . TYR A 1 81 ? -1.947 8.130 7.294 1.00 84.31 81 TYR A CA 1
ATOM 639 C C . TYR A 1 81 ? -0.436 8.015 7.148 1.00 84.31 81 TYR A C 1
ATOM 641 O O . TYR A 1 81 ? 0.118 6.929 6.994 1.00 84.31 81 TYR A O 1
ATOM 649 N N . GLY A 1 82 ? 0.238 9.156 7.206 1.00 78.38 82 GLY A N 1
ATOM 650 C CA . GLY A 1 82 ? 1.686 9.209 7.145 1.00 78.38 82 GLY A CA 1
ATOM 651 C C . GLY A 1 82 ? 2.194 10.648 7.111 1.00 78.38 82 GLY A C 1
ATOM 652 O O . GLY A 1 82 ? 1.462 11.555 6.698 1.00 78.38 82 GLY A O 1
ATOM 653 N N . PRO A 1 83 ? 3.442 10.870 7.542 1.00 74.69 83 PRO A N 1
ATOM 654 C CA . PRO A 1 83 ? 4.046 12.194 7.579 1.00 74.69 83 PRO A CA 1
ATOM 655 C C . PRO A 1 83 ? 4.209 12.738 6.158 1.00 74.69 83 PRO A C 1
ATOM 657 O O . PRO A 1 83 ? 4.806 12.076 5.317 1.00 74.69 83 PRO A O 1
ATOM 660 N N . LYS A 1 84 ? 3.692 13.935 5.865 1.00 74.75 84 LYS A N 1
ATOM 661 C CA . LYS A 1 84 ? 3.832 14.610 4.558 1.00 74.75 84 LYS A CA 1
ATOM 662 C C . LYS A 1 84 ? 5.137 15.410 4.487 1.00 74.75 84 LYS A C 1
ATOM 664 O O . LYS A 1 84 ? 5.117 16.620 4.307 1.00 74.75 84 LYS A O 1
ATOM 669 N N . VAL A 1 85 ? 6.255 14.733 4.722 1.00 74.31 85 VAL A N 1
ATOM 670 C CA . VAL A 1 85 ? 7.606 15.299 4.626 1.00 74.31 85 VAL A CA 1
ATOM 671 C C . VAL A 1 85 ? 8.502 14.340 3.849 1.00 74.31 85 VAL A C 1
ATOM 673 O O . VAL A 1 85 ? 8.214 13.141 3.805 1.00 74.31 85 VAL A O 1
ATOM 676 N N . LYS A 1 86 ? 9.579 14.868 3.258 1.00 70.81 86 LYS A N 1
ATOM 677 C CA . LYS A 1 86 ? 10.626 14.112 2.554 1.00 70.81 86 LYS A CA 1
ATOM 678 C C . LYS A 1 86 ? 11.472 13.300 3.540 1.00 70.81 86 LYS A C 1
ATOM 680 O O . LYS A 1 86 ? 12.607 13.654 3.841 1.00 70.81 86 LYS A O 1
ATOM 685 N N . PHE A 1 87 ? 10.883 12.265 4.123 1.00 68.69 87 PHE A N 1
ATOM 686 C CA . PHE A 1 87 ? 11.539 11.402 5.099 1.00 68.69 87 PHE A CA 1
ATOM 687 C C . PHE A 1 87 ? 11.501 9.948 4.638 1.00 68.69 87 PHE A C 1
ATOM 689 O O . PHE A 1 87 ? 10.552 9.522 3.977 1.00 68.69 87 PHE A O 1
ATOM 696 N N . ASP A 1 88 ? 12.513 9.180 5.034 1.00 69.56 88 ASP A N 1
ATOM 697 C CA . ASP A 1 88 ? 12.590 7.748 4.781 1.00 69.56 88 ASP A CA 1
ATOM 698 C C . ASP A 1 88 ? 11.482 7.003 5.526 1.00 69.56 88 ASP A C 1
ATOM 700 O O . ASP A 1 88 ? 11.567 6.724 6.722 1.00 69.56 88 ASP A O 1
ATOM 704 N N . ARG A 1 89 ? 10.404 6.683 4.807 1.00 75.38 89 ARG A N 1
ATOM 705 C CA . ARG A 1 89 ? 9.303 5.889 5.350 1.00 75.38 89 ARG A CA 1
ATOM 706 C C . ARG A 1 89 ? 9.657 4.407 5.341 1.00 75.38 89 ARG A C 1
ATOM 708 O O . ARG A 1 89 ? 10.291 3.904 4.414 1.00 75.38 89 ARG A O 1
ATOM 715 N N . GLY A 1 90 ? 9.210 3.709 6.380 1.00 78.88 90 GLY A N 1
ATOM 716 C CA . GLY A 1 90 ? 9.289 2.255 6.443 1.00 78.88 90 GLY A CA 1
ATOM 717 C C . GLY A 1 90 ? 8.293 1.567 5.496 1.00 78.88 90 GLY A C 1
ATOM 718 O O . GLY A 1 90 ? 7.418 2.221 4.929 1.00 78.88 90 GLY A O 1
ATOM 719 N N . PRO A 1 91 ? 8.366 0.231 5.379 1.00 84.38 91 PRO A N 1
ATOM 720 C CA . PRO A 1 91 ? 7.501 -0.572 4.505 1.00 84.38 91 PRO A CA 1
ATOM 721 C C . PRO A 1 91 ? 6.041 -0.686 4.985 1.00 84.38 91 PRO A C 1
ATOM 723 O O . PRO A 1 91 ? 5.256 -1.436 4.408 1.00 84.38 91 PRO A O 1
ATOM 726 N N . ALA A 1 92 ? 5.667 -0.000 6.068 1.00 88.06 92 ALA A N 1
ATOM 727 C CA . ALA A 1 92 ? 4.349 -0.104 6.679 1.00 88.06 92 ALA A CA 1
ATOM 728 C C . ALA A 1 92 ? 3.453 1.077 6.288 1.00 88.06 92 ALA A C 1
ATOM 730 O O . ALA A 1 92 ? 3.836 2.241 6.422 1.00 88.06 92 ALA A O 1
ATOM 731 N N . LEU A 1 93 ? 2.230 0.771 5.860 1.00 88.94 93 LEU A N 1
ATOM 732 C CA . LEU A 1 93 ? 1.206 1.742 5.496 1.00 88.94 93 LEU A CA 1
ATOM 733 C C . LEU A 1 93 ? 0.045 1.662 6.479 1.00 88.94 93 LEU A C 1
ATOM 735 O O . LEU A 1 93 ? -0.590 0.620 6.603 1.00 88.94 93 LEU A O 1
ATOM 739 N N . ALA A 1 94 ? -0.244 2.777 7.144 1.00 90.38 94 ALA A N 1
ATOM 740 C CA . ALA A 1 94 ? -1.412 2.949 7.998 1.00 90.38 94 ALA A CA 1
ATOM 741 C C . ALA A 1 94 ? -2.561 3.542 7.180 1.00 90.38 94 ALA A C 1
ATOM 743 O O . ALA A 1 94 ? -2.382 4.577 6.534 1.00 90.38 94 ALA A O 1
ATOM 744 N N . PHE A 1 95 ? -3.746 2.936 7.202 1.00 92.00 95 PHE A N 1
ATOM 745 C CA . PHE A 1 95 ? -4.889 3.452 6.456 1.00 92.00 95 PHE A CA 1
ATOM 746 C C . PHE A 1 95 ? -6.239 3.086 7.075 1.00 92.00 95 PHE A C 1
ATOM 748 O O . PHE A 1 95 ? -6.359 2.221 7.938 1.00 92.00 95 PHE A O 1
ATOM 755 N N . ASN A 1 96 ? -7.271 3.788 6.620 1.00 92.44 96 ASN A N 1
ATOM 756 C CA . ASN A 1 96 ? -8.667 3.467 6.882 1.00 92.44 96 ASN A CA 1
ATOM 757 C C . ASN A 1 96 ? -9.437 3.352 5.571 1.00 92.44 96 ASN A C 1
ATOM 759 O O . ASN A 1 96 ? -9.125 4.052 4.604 1.00 92.44 96 ASN A O 1
ATOM 763 N N . VAL A 1 97 ? -10.451 2.490 5.576 1.00 92.62 97 VAL A N 1
ATOM 764 C CA . VAL A 1 97 ? -11.389 2.307 4.468 1.00 92.62 97 VAL A CA 1
ATOM 765 C C . VAL A 1 97 ? -12.703 3.005 4.810 1.00 92.62 97 VAL A C 1
ATOM 767 O O . VAL A 1 97 ? -13.167 2.955 5.949 1.00 92.62 97 VAL A O 1
ATOM 770 N N . PHE A 1 98 ? -13.284 3.670 3.824 1.00 89.94 98 PHE A N 1
ATOM 771 C CA . PHE A 1 98 ? -14.538 4.403 3.906 1.00 89.94 98 PHE A CA 1
ATOM 772 C C . PHE A 1 98 ? -15.514 3.819 2.899 1.00 89.94 98 PHE A C 1
ATOM 774 O O . PHE A 1 98 ? -15.104 3.332 1.848 1.00 89.94 98 PHE A O 1
ATOM 781 N N . ASP A 1 99 ? -16.799 3.869 3.211 1.00 86.88 99 ASP A N 1
ATOM 782 C CA . ASP A 1 99 ? -17.836 3.454 2.277 1.00 86.88 99 ASP A CA 1
ATOM 783 C C . ASP A 1 99 ? -18.168 4.545 1.241 1.00 86.88 99 ASP A C 1
ATOM 785 O O . ASP A 1 99 ? -17.606 5.644 1.229 1.00 86.88 99 ASP A O 1
ATOM 789 N N . TRP A 1 100 ? -19.112 4.248 0.346 1.00 81.94 100 TRP A N 1
ATOM 790 C CA . TRP A 1 100 ? -19.582 5.180 -0.684 1.00 81.94 100 TRP A CA 1
ATOM 791 C C . TRP A 1 100 ? -20.300 6.414 -0.115 1.00 81.94 100 TRP A C 1
ATOM 793 O O . TRP A 1 100 ? -20.452 7.402 -0.840 1.00 81.94 100 TRP A O 1
ATOM 803 N N . LYS A 1 101 ? -20.742 6.379 1.152 1.00 84.00 101 LYS A N 1
ATOM 804 C CA . LYS A 1 101 ? -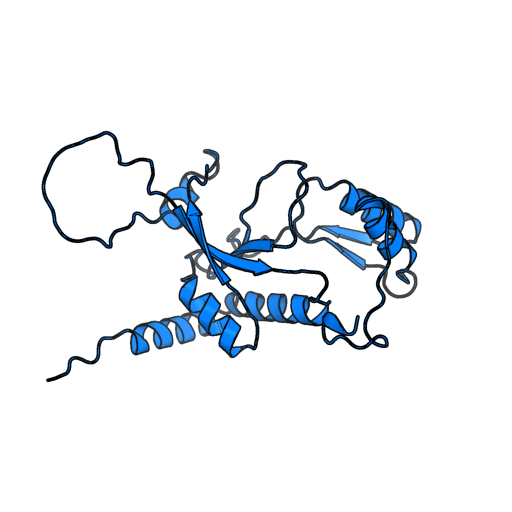21.324 7.522 1.878 1.00 84.00 101 LYS A CA 1
ATOM 805 C C . LYS A 1 101 ? -20.235 8.371 2.552 1.00 84.00 101 LYS A C 1
ATOM 807 O O . LYS A 1 101 ? -20.498 9.505 2.949 1.00 84.00 101 LYS A O 1
ATOM 812 N N . GLY A 1 102 ? -19.002 7.864 2.623 1.00 82.88 102 GLY A N 1
ATOM 813 C CA . GLY A 1 102 ? -17.874 8.498 3.299 1.00 82.88 102 GLY A CA 1
ATOM 814 C C . GLY A 1 102 ? -17.848 8.238 4.799 1.00 82.88 102 GLY A C 1
ATOM 815 O O . GLY A 1 102 ? -17.203 8.989 5.534 1.00 82.88 102 GLY A O 1
ATOM 816 N N . GLU A 1 103 ? -18.549 7.207 5.264 1.00 86.94 103 GLU A N 1
ATOM 817 C CA . GLU A 1 103 ? -18.466 6.746 6.642 1.00 86.94 103 GLU A CA 1
ATOM 818 C C . GLU A 1 103 ? -17.313 5.759 6.782 1.00 86.94 103 GLU A C 1
ATOM 820 O O . GLU A 1 103 ? -17.054 4.914 5.921 1.00 86.94 103 GLU A O 1
ATOM 825 N N . LYS A 1 104 ? -16.589 5.877 7.892 1.00 89.19 104 LYS A N 1
ATOM 826 C CA . LYS A 1 104 ? -15.467 4.999 8.194 1.00 89.19 104 LYS A CA 1
ATOM 827 C C . LYS A 1 104 ? -15.990 3.578 8.412 1.00 89.19 104 LYS A C 1
ATOM 829 O O . LYS A 1 104 ? -16.889 3.346 9.224 1.00 89.19 104 LYS A O 1
ATOM 834 N N . VAL A 1 105 ? -15.420 2.614 7.700 1.00 91.75 105 VAL A N 1
ATOM 835 C CA . VAL A 1 105 ? -15.639 1.199 7.998 1.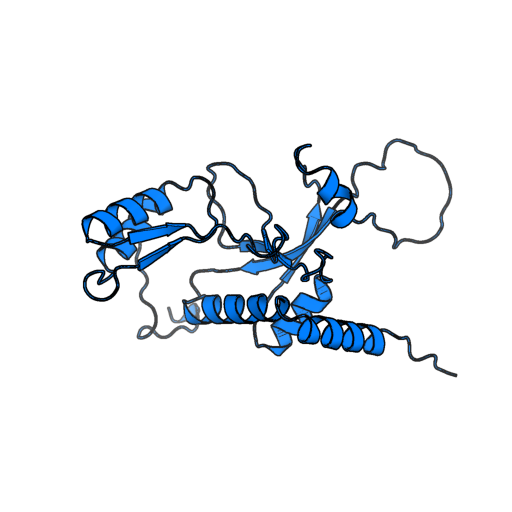00 91.75 105 VAL A CA 1
ATOM 836 C C . VAL A 1 105 ? -14.821 0.857 9.235 1.00 91.75 105 VAL A C 1
ATOM 838 O O . VAL A 1 105 ? -13.663 1.261 9.358 1.00 91.75 105 VAL A O 1
ATOM 841 N N . GLU A 1 106 ? -15.431 0.143 10.177 1.00 90.62 106 GLU A N 1
ATOM 842 C CA . GLU A 1 106 ? -14.765 -0.205 11.425 1.00 90.62 106 GLU A CA 1
ATOM 843 C C . GLU A 1 106 ? -13.471 -0.996 11.143 1.00 90.62 106 GLU A C 1
ATOM 845 O O . GLU A 1 106 ? -13.528 -2.033 10.477 1.00 90.62 106 GLU A O 1
ATOM 850 N N . PRO A 1 107 ? -12.298 -0.551 11.635 1.00 92.88 107 PRO A N 1
ATOM 851 C CA . PRO A 1 107 ? -11.021 -1.187 11.297 1.00 92.88 107 PRO A CA 1
ATOM 852 C C . PRO A 1 107 ? -10.955 -2.667 11.693 1.00 92.88 107 PRO A C 1
ATOM 854 O O . PRO A 1 107 ? -10.367 -3.471 10.976 1.00 92.88 107 PRO A O 1
ATOM 857 N N . VAL A 1 108 ? -11.613 -3.043 12.795 1.00 91.62 108 VAL A N 1
ATOM 858 C CA . VAL A 1 108 ? -11.710 -4.436 13.263 1.00 91.62 108 VAL A CA 1
ATOM 859 C C . VAL A 1 108 ? -12.495 -5.306 12.277 1.00 91.62 108 VAL A C 1
ATOM 861 O O . VAL A 1 108 ? -12.123 -6.452 12.029 1.00 91.62 108 VAL A O 1
ATOM 864 N N . LEU A 1 109 ? -13.562 -4.768 11.676 1.00 92.12 109 LEU A N 1
ATOM 865 C CA . LEU A 1 109 ? -14.300 -5.455 10.616 1.00 92.12 109 LEU A CA 1
ATOM 866 C C . LEU A 1 109 ? -13.413 -5.641 9.380 1.00 92.12 109 LEU A C 1
ATOM 868 O O . LEU A 1 109 ? -13.348 -6.744 8.841 1.00 92.12 109 LEU A O 1
ATOM 872 N N . VAL A 1 110 ? -12.689 -4.597 8.963 1.00 94.44 110 VAL A N 1
ATOM 873 C CA . VAL A 1 110 ? -11.763 -4.674 7.819 1.00 94.44 110 VAL A CA 1
ATOM 874 C C . VAL A 1 110 ? -10.686 -5.734 8.054 1.00 94.44 110 VAL A C 1
ATOM 876 O O . VAL A 1 110 ? -10.449 -6.544 7.163 1.00 94.44 110 VAL A O 1
ATOM 879 N N . GLN A 1 111 ? -10.089 -5.783 9.248 1.00 94.81 111 GLN A N 1
ATOM 880 C CA . GLN A 1 111 ? -9.099 -6.801 9.611 1.00 94.81 111 GLN A CA 1
ATOM 881 C C . GLN A 1 111 ? -9.676 -8.220 9.497 1.00 94.81 111 GLN A C 1
ATOM 883 O O . GLN A 1 111 ? -9.126 -9.045 8.776 1.00 94.81 111 GLN A O 1
ATOM 888 N N . LYS A 1 112 ? -10.831 -8.490 10.121 1.00 92.44 112 LYS A N 1
ATOM 889 C CA . LYS A 1 112 ? -11.470 -9.818 10.059 1.00 92.44 112 LYS A CA 1
ATOM 890 C C . LYS A 1 112 ? -11.834 -10.228 8.630 1.00 92.44 112 LYS A C 1
ATOM 892 O O . LYS A 1 112 ? -11.753 -11.404 8.278 1.00 92.44 112 LYS A O 1
ATOM 897 N N . LEU A 1 113 ? -12.271 -9.277 7.802 1.00 93.12 113 LEU A N 1
ATOM 898 C CA . LEU A 1 113 ? -12.544 -9.532 6.388 1.00 93.12 113 LEU A CA 1
ATOM 899 C C . LEU A 1 113 ? -11.258 -9.812 5.607 1.00 93.12 113 LEU A C 1
ATOM 901 O O . LEU A 1 113 ? -11.284 -10.657 4.714 1.00 93.12 113 LEU A O 1
ATOM 905 N N . ALA A 1 114 ? -10.154 -9.141 5.931 1.00 95.38 114 ALA A N 1
ATOM 906 C CA . ALA A 1 114 ? -8.856 -9.396 5.317 1.00 95.38 114 ALA A CA 1
ATOM 907 C C . ALA A 1 114 ? -8.357 -10.807 5.659 1.00 95.38 114 ALA A C 1
ATOM 909 O O . ALA A 1 114 ? -8.025 -11.560 4.744 1.00 95.38 114 ALA A O 1
ATOM 910 N N . ASP A 1 115 ? -8.455 -11.217 6.928 1.00 94.69 115 ASP A N 1
ATOM 911 C CA . ASP A 1 115 ? -8.075 -12.561 7.381 1.00 94.69 115 ASP A CA 1
ATOM 912 C C . ASP A 1 115 ? -8.861 -13.649 6.628 1.00 94.69 115 ASP A C 1
ATOM 914 O O . ASP A 1 115 ? -8.286 -14.616 6.131 1.00 94.69 115 ASP A O 1
ATOM 918 N N . ARG A 1 116 ? -10.174 -13.448 6.429 1.00 91.19 116 ARG A N 1
ATOM 919 C CA . ARG A 1 116 ? -11.026 -14.346 5.618 1.00 91.19 116 ARG A CA 1
ATOM 920 C C . ARG A 1 116 ? -10.621 -14.424 4.144 1.00 91.19 116 ARG A C 1
ATOM 922 O O . ARG A 1 116 ? -11.000 -15.371 3.463 1.00 91.19 116 ARG A O 1
ATOM 929 N N . ASN A 1 117 ? -9.906 -13.423 3.638 1.00 92.62 117 ASN A N 1
ATOM 930 C CA . ASN A 1 117 ? -9.389 -13.378 2.272 1.00 92.62 117 ASN A CA 1
ATOM 931 C C . ASN A 1 117 ? -7.892 -13.724 2.201 1.00 92.62 117 ASN A C 1
ATOM 933 O O . ASN A 1 117 ? -7.270 -13.468 1.171 1.00 92.62 117 ASN A O 1
ATOM 937 N N . ASN A 1 118 ? -7.324 -14.322 3.258 1.00 92.69 118 ASN A N 1
ATOM 938 C CA . ASN A 1 118 ? -5.904 -14.666 3.364 1.00 92.69 118 ASN A CA 1
ATOM 939 C C . ASN A 1 118 ? -4.978 -13.446 3.211 1.00 92.69 118 ASN A C 1
ATOM 941 O O . ASN A 1 118 ? -3.920 -13.528 2.588 1.00 92.69 118 ASN A O 1
ATOM 945 N N . ILE A 1 119 ? -5.388 -12.300 3.759 1.00 94.56 119 ILE A N 1
ATOM 946 C CA . ILE A 1 119 ? -4.601 -11.067 3.794 1.00 94.56 119 ILE A CA 1
ATOM 947 C C . ILE A 1 119 ? -4.386 -10.702 5.257 1.00 94.56 119 ILE A C 1
ATOM 949 O O . ILE A 1 119 ? -5.338 -10.403 5.970 1.00 94.56 119 ILE A O 1
ATOM 953 N N . SER A 1 120 ? -3.127 -10.677 5.687 1.00 93.12 120 SER A N 1
ATOM 954 C CA . SER A 1 120 ? -2.783 -10.245 7.039 1.00 93.12 120 SER A CA 1
ATOM 955 C C . SER A 1 120 ? -2.725 -8.721 7.105 1.00 93.12 120 SER A C 1
ATOM 957 O O . SER A 1 120 ? -1.845 -8.089 6.515 1.00 93.12 120 SER A O 1
ATOM 959 N N . LEU A 1 121 ? -3.678 -8.129 7.822 1.00 95.12 121 LEU A N 1
ATOM 960 C CA . LEU A 1 121 ? -3.652 -6.723 8.217 1.00 95.12 121 LEU A CA 1
ATOM 961 C C . LEU A 1 121 ? -3.541 -6.645 9.735 1.00 95.12 121 LEU A C 1
ATOM 963 O O . LEU A 1 121 ? -4.169 -7.421 10.452 1.00 95.12 121 LEU A O 1
ATOM 967 N N . SER A 1 122 ? -2.765 -5.694 10.247 1.00 93.31 122 SER A N 1
ATOM 968 C CA . SER A 1 122 ? -2.699 -5.463 11.693 1.00 93.31 122 SER A CA 1
ATOM 969 C C . SER A 1 122 ? -3.615 -4.312 12.092 1.00 93.31 122 SER A C 1
ATOM 971 O O . SER A 1 122 ? -3.795 -3.357 11.342 1.00 93.31 122 SER A O 1
ATOM 973 N N . TYR A 1 123 ? -4.196 -4.386 13.283 1.00 92.38 123 TYR A N 1
ATOM 974 C CA . TYR A 1 123 ? -4.949 -3.282 13.870 1.00 92.38 123 TYR A CA 1
ATOM 975 C C . TYR A 1 123 ? -4.026 -2.398 14.707 1.00 92.38 123 TYR A C 1
ATOM 977 O O . TYR A 1 123 ? -3.207 -2.893 15.481 1.00 92.38 123 TYR A O 1
ATOM 985 N N . GLY A 1 124 ? -4.171 -1.083 14.570 1.00 86.62 124 GLY A N 1
ATOM 986 C CA . GLY A 1 124 ? -3.374 -0.106 15.295 1.00 86.62 124 GLY A CA 1
ATOM 987 C C . GLY A 1 124 ? -4.204 1.066 15.802 1.00 86.62 124 GLY A C 1
ATOM 988 O O . GLY A 1 124 ? -5.248 1.417 15.248 1.00 86.62 124 GLY A O 1
ATOM 989 N N . PHE A 1 125 ? -3.700 1.705 16.853 1.00 85.06 125 PHE A N 1
ATOM 990 C CA . PHE A 1 125 ? -4.223 2.965 17.363 1.00 85.06 125 PHE A CA 1
ATOM 991 C C . PHE A 1 125 ? -3.143 4.036 17.230 1.00 85.06 125 PHE A C 1
ATOM 993 O O . PHE A 1 125 ? -2.074 3.929 17.830 1.00 85.06 125 PHE A O 1
ATOM 1000 N N . LEU A 1 126 ? -3.407 5.061 16.422 1.00 80.75 126 LEU A N 1
ATOM 1001 C CA . LEU A 1 126 ? -2.498 6.192 16.274 1.00 80.75 126 LEU A CA 1
ATOM 1002 C C . LEU A 1 126 ? -2.799 7.249 17.337 1.00 80.75 126 LEU A C 1
ATOM 1004 O O . LEU A 1 126 ? -3.869 7.856 17.309 1.00 80.75 126 LEU A O 1
ATOM 1008 N N . HIS A 1 127 ? -1.841 7.482 18.232 1.00 75.56 127 HIS A N 1
ATOM 1009 C CA . HIS A 1 127 ? -1.856 8.577 19.205 1.00 75.56 127 HIS A CA 1
ATOM 1010 C C . HIS A 1 127 ? -1.240 9.857 18.619 1.00 75.56 127 HIS A C 1
ATOM 1012 O O . HIS A 1 127 ? -0.429 9.792 17.695 1.00 75.56 127 HIS A O 1
ATOM 1018 N N . HIS A 1 128 ? -1.610 11.016 19.176 1.00 64.75 128 HIS A N 1
ATOM 1019 C CA . HIS A 1 128 ? -1.020 12.327 18.860 1.00 64.75 128 HIS A CA 1
ATOM 1020 C C . HIS A 1 128 ? -1.022 12.691 17.361 1.00 64.75 128 HIS A C 1
ATOM 1022 O O . HIS A 1 128 ? -0.103 13.337 16.855 1.00 64.75 128 HIS A O 1
ATOM 1028 N N . VAL A 1 129 ? -2.064 12.293 16.623 1.00 65.06 129 VAL A N 1
ATOM 1029 C CA . VAL A 1 129 ? -2.185 12.633 15.198 1.00 65.06 129 VAL A CA 1
ATOM 1030 C C . VAL A 1 129 ? -2.611 14.092 15.055 1.00 65.06 129 VAL A C 1
ATOM 1032 O O . VAL A 1 129 ? -3.757 14.450 15.327 1.00 65.06 129 VAL A O 1
ATOM 1035 N N . TRP A 1 130 ? -1.699 14.945 14.588 1.00 56.19 130 TRP A N 1
ATOM 1036 C CA . TRP A 1 130 ? -2.026 16.329 14.255 1.00 56.19 130 TRP A CA 1
ATOM 1037 C C . TRP A 1 130 ? -2.712 16.408 12.888 1.00 56.19 130 TRP A C 1
ATOM 1039 O O . TRP A 1 130 ? -2.113 16.125 11.848 1.00 56.19 130 TRP A O 1
ATOM 1049 N N . PHE A 1 131 ? -3.972 16.832 12.874 1.00 54.81 131 PHE A N 1
ATOM 1050 C CA . PHE A 1 131 ? -4.664 17.196 11.642 1.00 54.81 131 PHE A CA 1
ATOM 1051 C C . PHE A 1 131 ? -4.463 18.688 11.386 1.00 54.81 131 PHE A C 1
ATOM 1053 O O . PHE A 1 131 ? -4.920 19.515 12.177 1.00 54.81 131 PHE A O 1
ATOM 1060 N N . ALA A 1 132 ? -3.821 19.033 10.267 1.00 51.38 132 ALA A N 1
ATOM 1061 C CA . ALA A 1 132 ? -3.817 20.408 9.776 1.00 51.38 132 ALA A CA 1
ATOM 1062 C C . ALA A 1 132 ? -5.264 20.920 9.641 1.00 51.38 132 ALA A C 1
ATOM 1064 O O . ALA A 1 132 ? -6.139 20.166 9.207 1.00 51.38 132 ALA A O 1
ATOM 1065 N N . ASP A 1 133 ? -5.514 22.189 9.973 1.00 46.59 133 ASP A N 1
ATOM 1066 C CA . ASP A 1 133 ? -6.870 22.762 10.066 1.00 46.59 133 ASP A CA 1
ATOM 1067 C C . ASP A 1 133 ? -7.706 22.646 8.788 1.00 46.59 133 ASP A C 1
ATOM 1069 O O . ASP A 1 133 ? -8.929 22.574 8.862 1.00 46.59 133 ASP A O 1
ATOM 1073 N N . LYS A 1 134 ? -7.066 22.485 7.622 1.00 49.44 134 LYS A N 1
ATOM 1074 C CA . LYS A 1 134 ? -7.747 22.186 6.349 1.00 49.44 134 LYS A CA 1
ATOM 1075 C C . LYS A 1 134 ? -8.573 20.887 6.363 1.00 49.44 134 LYS A C 1
ATOM 1077 O O . LYS A 1 134 ? -9.351 20.672 5.445 1.00 49.44 134 LYS A O 1
ATOM 1082 N N . TYR A 1 135 ? -8.405 20.031 7.373 1.00 50.00 135 TYR A N 1
ATOM 1083 C CA . TYR A 1 135 ? -9.145 18.780 7.558 1.00 50.00 135 TYR A CA 1
ATOM 1084 C C . TYR A 1 135 ? -9.974 18.782 8.853 1.00 50.00 135 TYR A C 1
ATOM 1086 O O . TYR A 1 135 ? -10.260 17.715 9.393 1.00 50.00 135 TYR A O 1
ATOM 1094 N N . ALA A 1 136 ? -10.344 19.955 9.384 1.00 47.94 136 ALA A N 1
ATOM 1095 C CA . ALA A 1 136 ? -11.167 20.051 10.591 1.00 47.94 136 ALA A CA 1
ATOM 1096 C C . ALA A 1 136 ? -12.511 19.309 10.457 1.00 47.94 136 ALA A C 1
ATOM 1098 O O . ALA A 1 136 ? -12.931 18.661 11.409 1.00 47.94 136 ALA A O 1
ATOM 1099 N N . GLU A 1 137 ? -13.129 19.304 9.273 1.00 49.09 137 GLU A N 1
ATOM 1100 C CA . GLU A 1 137 ? -14.354 18.526 9.017 1.00 49.09 137 GLU A CA 1
ATOM 1101 C C . GLU A 1 137 ? -14.126 17.010 9.132 1.00 49.09 137 GLU A C 1
ATOM 1103 O O . GLU A 1 137 ? -14.959 16.285 9.675 1.00 49.09 137 GLU A O 1
ATOM 1108 N N . ASP A 1 138 ? -12.953 16.526 8.711 1.00 51.44 138 ASP A N 1
ATOM 1109 C CA . ASP A 1 138 ? -12.570 15.122 8.864 1.00 51.44 138 ASP A CA 1
ATOM 1110 C C . ASP A 1 138 ? -12.219 14.762 10.318 1.00 51.44 138 ASP A C 1
ATOM 1112 O O . ASP A 1 138 ? -12.258 13.578 10.663 1.00 51.44 138 ASP A O 1
ATOM 1116 N N . LYS A 1 139 ? -11.867 15.741 11.177 1.00 48.50 139 LYS A N 1
ATOM 1117 C CA . LYS A 1 139 ? -11.517 15.486 12.591 1.00 48.50 139 LYS A CA 1
ATOM 1118 C C . LYS A 1 139 ? -12.674 14.783 13.301 1.00 48.50 139 LYS A C 1
ATOM 1120 O O . LYS A 1 139 ? -12.448 13.749 13.924 1.00 48.50 139 LYS A O 1
ATOM 1125 N N . GLY A 1 140 ? -13.899 15.295 13.152 1.00 52.06 140 GLY A N 1
ATOM 1126 C CA . GLY A 1 140 ? -15.080 14.763 13.843 1.00 52.06 140 GLY A CA 1
ATOM 1127 C C . GLY A 1 140 ? -15.455 13.336 13.432 1.00 52.06 140 GLY A C 1
ATOM 1128 O O . GLY A 1 140 ? -15.915 12.566 14.264 1.00 52.06 140 GLY A O 1
ATOM 1129 N N . LYS A 1 141 ? -15.215 12.951 12.170 1.00 54.53 141 LYS A N 1
ATOM 1130 C CA . LYS A 1 141 ? -15.547 11.603 11.665 1.00 54.53 141 LYS A CA 1
ATOM 1131 C C . LYS A 1 141 ? -14.499 10.539 11.998 1.00 54.53 141 LYS A C 1
ATOM 1133 O O . LYS A 1 141 ? -14.790 9.347 11.927 1.00 54.53 141 LYS A O 1
ATOM 1138 N N . VAL A 1 142 ? -13.258 10.945 12.273 1.00 53.16 142 VAL A N 1
ATOM 1139 C CA . VAL A 1 142 ? -12.111 10.025 12.359 1.00 53.16 142 VAL A CA 1
ATOM 1140 C C . VAL A 1 142 ? -11.617 9.832 13.793 1.00 53.16 142 VAL A C 1
ATOM 1142 O O . VAL A 1 142 ? -11.119 8.747 14.108 1.00 53.16 142 VAL A O 1
ATOM 1145 N N . LEU A 1 143 ? -11.739 10.856 14.641 1.00 51.31 143 LEU A N 1
ATOM 1146 C CA . LEU A 1 143 ? -11.284 10.827 16.029 1.00 51.31 143 LEU A CA 1
ATOM 1147 C C . LEU A 1 143 ? -12.302 10.125 16.929 1.00 51.31 143 LEU A C 1
ATOM 1149 O O . LEU A 1 143 ? -13.486 10.447 16.902 1.00 51.31 143 LEU A O 1
ATOM 1153 N N . GLN A 1 144 ? -11.821 9.196 17.752 1.00 54.34 144 GLN A N 1
ATOM 1154 C CA . GLN A 1 144 ? -12.596 8.610 18.844 1.00 54.34 144 GLN A CA 1
ATOM 1155 C C . GLN A 1 144 ? -11.957 9.003 20.177 1.00 54.34 144 GLN A C 1
ATOM 1157 O O . GLN A 1 144 ? -10.736 8.931 20.334 1.00 54.34 144 GLN A O 1
ATOM 1162 N N . THR A 1 145 ? -12.793 9.401 21.133 1.00 47.78 145 THR A N 1
ATOM 1163 C CA . THR A 1 145 ? -12.445 9.469 22.556 1.00 47.78 145 THR A CA 1
ATOM 1164 C C . THR A 1 145 ? -12.539 8.054 23.129 1.00 47.78 145 THR A C 1
ATOM 1166 O O . THR A 1 145 ? -13.423 7.292 22.735 1.00 47.78 145 THR A O 1
ATOM 1169 N N . LYS A 1 146 ? -11.644 7.660 24.043 1.00 43.00 146 LYS A N 1
ATOM 1170 C CA . LYS A 1 146 ? -11.739 6.371 24.751 1.00 43.00 146 LYS A CA 1
ATOM 1171 C C . LYS A 1 146 ? -12.962 6.342 25.685 1.00 43.00 146 LYS A C 1
ATOM 1173 O O . LYS A 1 146 ? -12.832 6.492 26.894 1.00 43.00 146 LYS A O 1
ATOM 1178 N N . GLU A 1 147 ? -14.153 6.078 25.163 1.00 40.22 147 GLU A N 1
ATOM 1179 C CA . GLU A 1 147 ? -15.309 5.704 25.988 1.00 40.22 147 GLU A CA 1
ATOM 1180 C C . GLU A 1 147 ? -15.235 4.209 26.313 1.00 40.22 147 GLU A C 1
ATOM 1182 O O . GLU A 1 147 ? -15.827 3.360 25.654 1.00 40.22 147 GLU A O 1
ATOM 1187 N N . GLY A 1 148 ? -14.417 3.859 27.305 1.00 32.47 148 GLY A N 1
ATOM 1188 C CA . GLY A 1 148 ? -14.211 2.457 27.666 1.00 32.47 148 GLY A CA 1
ATOM 1189 C C . GLY A 1 148 ? -13.557 2.227 29.020 1.00 32.47 148 GLY A C 1
ATOM 1190 O O . GLY A 1 148 ? -12.892 1.211 29.192 1.00 32.47 148 GLY A O 1
ATOM 1191 N N . ARG A 1 149 ? -13.691 3.153 29.978 1.00 30.61 149 ARG A N 1
ATOM 1192 C CA . ARG A 1 149 ? -13.371 2.903 31.392 1.00 30.61 149 ARG A CA 1
ATOM 1193 C C . ARG A 1 149 ? -14.367 3.633 32.290 1.00 30.61 149 ARG A C 1
ATOM 1195 O O . ARG A 1 149 ? -14.276 4.835 32.474 1.00 30.61 149 ARG A O 1
ATOM 1202 N N . VAL A 1 150 ? -15.339 2.861 32.771 1.00 26.55 150 VAL A N 1
ATOM 1203 C CA . VAL A 1 150 ? -15.928 2.878 34.119 1.00 26.55 150 VAL A CA 1
ATOM 1204 C C . VAL A 1 150 ? -15.902 4.228 34.859 1.00 26.55 150 VAL A C 1
ATOM 1206 O O . VAL A 1 150 ? -14.857 4.689 35.302 1.00 26.55 150 VAL A O 1
ATOM 1209 N N . GLN A 1 151 ? -17.102 4.790 35.039 1.00 26.47 151 GLN A N 1
ATOM 1210 C CA . GLN A 1 151 ? -17.560 5.578 36.195 1.00 26.47 151 GLN A CA 1
ATOM 1211 C C . GLN A 1 151 ? -16.533 5.752 37.332 1.00 26.47 151 GLN A C 1
ATOM 1213 O O . GLN A 1 151 ? -16.225 4.805 38.052 1.00 26.47 151 GLN A O 1
ATOM 1218 N N . GLY A 1 152 ? -16.072 6.985 37.552 1.00 26.34 152 GLY A N 1
ATOM 1219 C CA . GLY A 1 152 ? -15.207 7.296 38.688 1.00 26.34 152 GLY A CA 1
ATOM 1220 C C . GLY A 1 152 ? -14.758 8.754 38.753 1.00 26.34 152 GLY A C 1
ATOM 1221 O O . GLY A 1 152 ? -13.669 9.081 38.312 1.00 26.34 152 GLY A O 1
ATOM 1222 N N . VAL A 1 153 ? -15.615 9.606 39.321 1.00 28.42 153 VAL A N 1
ATOM 1223 C CA . VAL A 1 153 ? -15.258 10.618 40.336 1.00 28.42 153 VAL A CA 1
ATOM 1224 C C . VAL A 1 153 ? -14.127 11.624 39.997 1.00 28.42 153 VAL A C 1
ATOM 1226 O O . VAL A 1 153 ? -12.940 11.360 40.130 1.00 28.42 153 VAL A O 1
ATOM 1229 N N . THR A 1 154 ? -14.577 12.853 39.707 1.00 26.62 154 THR A N 1
ATOM 1230 C CA . THR A 1 154 ? -13.996 14.168 40.068 1.00 26.62 154 THR A CA 1
ATOM 1231 C C . THR A 1 154 ? -12.631 14.631 39.528 1.00 26.62 154 THR A C 1
ATOM 1233 O O . THR A 1 154 ? -11.581 14.041 39.744 1.00 26.62 154 THR A O 1
ATOM 1236 N N . THR A 1 155 ? -12.688 15.857 38.985 1.00 30.11 155 THR A N 1
ATOM 1237 C CA . THR A 1 155 ? -11.671 16.928 39.040 1.00 30.11 155 THR A CA 1
ATOM 1238 C C . THR A 1 155 ? -10.292 16.644 38.442 1.00 30.11 155 THR A C 1
ATOM 1240 O O . THR A 1 155 ? -9.396 16.183 39.134 1.00 30.11 155 THR A O 1
ATOM 1243 N N . ASN A 1 156 ? -10.080 17.067 37.187 1.00 30.92 156 ASN A N 1
ATOM 1244 C CA . ASN A 1 156 ? -8.972 17.964 36.808 1.00 30.92 156 ASN A CA 1
ATOM 1245 C C . ASN A 1 156 ? -9.033 18.316 35.309 1.00 30.92 156 ASN A C 1
ATOM 1247 O O . ASN A 1 156 ? -8.693 17.516 34.440 1.00 30.92 156 ASN A O 1
ATOM 1251 N N . LYS A 1 157 ? -9.437 19.557 35.006 1.00 34.22 157 LYS A N 1
ATOM 1252 C CA . LYS A 1 157 ? -9.664 20.142 33.664 1.00 34.22 157 LYS A CA 1
ATOM 1253 C C . LYS A 1 157 ? -8.397 20.323 32.794 1.00 34.22 157 LYS A C 1
ATOM 1255 O O . LYS A 1 157 ? -8.340 21.240 31.981 1.00 34.22 157 LYS A O 1
ATOM 1260 N N . LYS A 1 158 ? -7.358 19.493 32.940 1.00 34.22 158 LYS A N 1
ATOM 1261 C CA . LYS A 1 158 ? -6.095 19.657 32.188 1.00 34.22 158 LYS A CA 1
ATOM 1262 C C . LYS A 1 158 ? -5.526 18.380 31.556 1.00 34.22 158 LYS A C 1
ATOM 1264 O O . LYS A 1 158 ? -4.413 18.421 31.050 1.00 34.22 158 LYS A O 1
ATOM 1269 N N . LYS A 1 159 ? -6.282 17.276 31.532 1.00 39.47 159 LYS A N 1
ATOM 1270 C CA . LYS A 1 159 ? -5.822 15.977 30.994 1.00 39.47 159 LYS A CA 1
ATOM 1271 C C . LYS A 1 159 ? -6.553 15.506 29.724 1.00 39.47 159 LYS A C 1
ATOM 1273 O O . LYS A 1 159 ? -6.337 14.393 29.274 1.00 39.47 159 LYS A O 1
ATOM 1278 N N . ASP A 1 160 ? -7.396 16.345 29.126 1.00 44.66 160 ASP A N 1
ATOM 1279 C CA . ASP A 1 160 ? -8.334 15.899 28.079 1.00 44.66 160 ASP A CA 1
ATOM 1280 C C . ASP A 1 160 ? -7.784 15.977 26.638 1.00 44.66 160 ASP A C 1
ATOM 1282 O O . ASP A 1 160 ? -8.467 15.640 25.678 1.00 44.66 160 ASP A O 1
ATOM 1286 N N . ARG A 1 161 ? -6.535 16.434 26.444 1.00 48.41 161 ARG A N 1
ATOM 1287 C CA . ARG A 1 161 ? -5.927 16.525 25.099 1.00 48.41 161 ARG A CA 1
ATOM 1288 C C . ARG A 1 161 ? -5.128 15.292 24.670 1.00 48.41 161 ARG A C 1
ATOM 1290 O O . ARG A 1 161 ? -4.861 15.163 23.478 1.00 48.41 161 ARG A O 1
ATOM 1297 N N . ASP A 1 162 ? -4.772 14.400 25.591 1.00 49.91 162 ASP A N 1
ATOM 1298 C CA . ASP A 1 162 ? -3.816 13.315 25.310 1.00 49.91 162 ASP A CA 1
ATOM 1299 C C . ASP A 1 162 ? -4.442 12.022 24.766 1.00 49.91 162 ASP A C 1
ATOM 1301 O O . ASP A 1 162 ? -3.720 11.150 24.284 1.00 49.91 162 ASP A O 1
ATOM 1305 N N . GLU A 1 163 ? -5.769 11.874 24.782 1.00 55.09 163 GLU A N 1
ATOM 1306 C CA . GLU A 1 163 ? -6.402 10.589 24.434 1.00 55.09 163 GLU A CA 1
ATOM 1307 C C . GLU A 1 163 ? -7.036 10.528 23.040 1.00 55.09 163 GLU A C 1
ATOM 1309 O O . GLU A 1 163 ? -7.539 9.477 22.639 1.00 55.09 163 GLU A O 1
ATOM 1314 N N . LEU A 1 164 ? -6.966 11.611 22.263 1.00 65.38 164 LEU A N 1
ATOM 1315 C CA . LEU A 1 164 ? -7.479 11.620 20.896 1.00 65.38 164 LEU A CA 1
ATOM 1316 C C . LEU A 1 164 ? -6.563 10.810 19.976 1.00 65.38 164 LEU A C 1
ATOM 1318 O O . LEU A 1 164 ? -5.387 11.129 19.778 1.00 65.38 164 LEU A O 1
ATOM 1322 N N . GLY A 1 165 ? -7.132 9.770 19.376 1.00 74.81 165 GLY A N 1
ATOM 1323 C CA . GLY A 1 165 ? -6.430 8.956 18.404 1.00 74.81 165 GLY A CA 1
ATOM 1324 C C . GLY A 1 165 ? -7.346 8.336 17.368 1.00 74.81 165 GLY A C 1
ATOM 1325 O O . GLY A 1 165 ? -8.570 8.490 17.384 1.00 74.81 165 GLY A O 1
ATOM 1326 N N . VAL A 1 166 ? -6.710 7.670 16.412 1.00 84.06 166 VAL A N 1
ATOM 1327 C CA . VAL A 1 166 ? -7.376 7.092 15.250 1.00 84.06 166 VAL A CA 1
ATOM 1328 C C . VAL A 1 166 ? -7.122 5.599 15.235 1.00 84.06 166 VAL A C 1
ATOM 1330 O O . VAL A 1 166 ? -5.992 5.151 15.039 1.00 84.06 166 VAL A O 1
ATOM 1333 N N . THR A 1 167 ? -8.192 4.828 15.394 1.00 89.88 167 THR A N 1
ATOM 1334 C CA . THR A 1 167 ? -8.187 3.396 15.091 1.00 89.88 167 THR A CA 1
ATOM 1335 C C . THR A 1 167 ? -7.991 3.208 13.589 1.00 89.88 167 THR A C 1
ATOM 1337 O O . THR A 1 167 ? -8.632 3.899 12.787 1.00 89.88 167 THR A O 1
ATOM 1340 N N . MET A 1 168 ? -7.084 2.327 13.189 1.00 92.38 168 MET A N 1
ATOM 1341 C CA . MET A 1 168 ? -6.733 2.114 11.786 1.00 92.38 168 MET A CA 1
ATOM 1342 C C . MET A 1 168 ? -6.184 0.708 11.553 1.00 92.38 168 MET A C 1
ATOM 1344 O O . MET A 1 168 ? -5.887 -0.015 12.505 1.00 92.38 168 MET A O 1
ATOM 1348 N N . VAL A 1 169 ? -6.080 0.322 10.284 1.00 95.25 169 VAL A N 1
ATOM 1349 C CA . VAL A 1 169 ? -5.393 -0.906 9.874 1.00 95.25 169 VAL A CA 1
ATOM 1350 C C . VAL A 1 169 ? -4.030 -0.568 9.279 1.00 95.25 169 VAL A C 1
ATOM 1352 O O . VAL A 1 169 ? -3.863 0.463 8.623 1.00 95.25 169 VAL A O 1
ATOM 1355 N N . THR A 1 170 ? -3.051 -1.440 9.490 1.00 93.88 170 THR A N 1
ATOM 1356 C CA . THR A 1 170 ? -1.737 -1.363 8.858 1.00 93.88 170 THR A CA 1
ATOM 1357 C C . THR A 1 170 ? -1.492 -2.555 7.945 1.00 93.88 170 THR A C 1
ATOM 1359 O O . THR A 1 170 ? -1.858 -3.689 8.254 1.00 93.88 170 THR A O 1
ATOM 1362 N N . ALA A 1 171 ? -0.834 -2.289 6.820 1.00 93.31 171 ALA A N 1
ATOM 1363 C CA . ALA A 1 171 ? -0.250 -3.302 5.951 1.00 93.31 171 ALA A CA 1
ATOM 1364 C C . ALA A 1 171 ? 1.272 -3.135 5.952 1.00 93.31 171 ALA A C 1
ATOM 1366 O O . ALA A 1 171 ? 1.763 -2.018 5.780 1.00 93.31 171 ALA A O 1
ATOM 1367 N N . ALA A 1 172 ? 2.017 -4.223 6.140 1.00 91.50 172 ALA A N 1
ATOM 1368 C CA . ALA A 1 172 ? 3.476 -4.228 6.084 1.00 91.50 172 ALA A CA 1
ATOM 1369 C C . ALA A 1 172 ? 3.944 -4.891 4.781 1.00 91.50 172 ALA A C 1
ATOM 1371 O O . ALA A 1 172 ? 3.882 -6.108 4.641 1.00 91.50 172 ALA A O 1
ATOM 1372 N N . LEU A 1 173 ? 4.414 -4.083 3.832 1.00 88.19 173 LEU A N 1
ATOM 1373 C CA . LEU A 1 173 ? 4.908 -4.522 2.526 1.00 88.19 173 LEU A CA 1
ATOM 1374 C C . LEU A 1 173 ? 6.438 -4.617 2.558 1.00 88.19 173 LEU A C 1
ATOM 1376 O O . LEU A 1 173 ? 7.146 -3.754 2.040 1.00 88.19 173 LEU A O 1
ATOM 1380 N N . SER A 1 174 ? 6.954 -5.625 3.261 1.00 83.75 174 SER A N 1
ATOM 1381 C CA . SER A 1 174 ? 8.396 -5.885 3.357 1.00 83.75 174 SER A CA 1
ATOM 1382 C C . SER A 1 174 ? 8.912 -6.667 2.139 1.00 83.75 174 SER A C 1
ATOM 1384 O O . SER A 1 174 ? 8.159 -6.976 1.224 1.00 83.75 174 SER A O 1
ATOM 1386 N N . PHE A 1 175 ? 10.198 -7.028 2.131 1.00 78.06 175 PHE A N 1
ATOM 1387 C CA . PHE A 1 175 ? 10.833 -7.796 1.048 1.00 78.06 175 PHE A CA 1
ATOM 1388 C C . PHE A 1 175 ? 10.248 -9.208 0.824 1.00 78.06 175 PHE A C 1
ATOM 1390 O O . PHE A 1 175 ? 10.629 -9.868 -0.137 1.00 78.06 175 PHE A O 1
ATOM 1397 N N . LEU A 1 176 ? 9.360 -9.680 1.708 1.00 82.94 176 LEU A N 1
ATOM 1398 C CA . LEU A 1 176 ? 8.609 -10.928 1.533 1.00 82.94 176 LEU A CA 1
ATOM 1399 C C . LEU A 1 176 ? 7.330 -10.743 0.706 1.00 82.94 176 LEU A C 1
ATOM 1401 O O . LEU A 1 176 ? 6.783 -11.728 0.226 1.00 82.94 176 LEU A O 1
ATOM 1405 N N . ALA A 1 177 ? 6.842 -9.506 0.572 1.00 86.69 177 ALA A N 1
ATOM 1406 C CA . ALA A 1 177 ? 5.651 -9.201 -0.204 1.00 86.69 177 ALA A CA 1
ATOM 1407 C C . ALA A 1 177 ? 6.019 -9.019 -1.679 1.00 86.69 177 ALA A C 1
ATOM 1409 O O . ALA A 1 177 ? 6.957 -8.292 -2.018 1.00 86.69 177 ALA A O 1
ATOM 1410 N N . ASN A 1 178 ? 5.245 -9.640 -2.561 1.00 84.31 178 ASN A N 1
ATOM 1411 C CA . ASN A 1 178 ? 5.420 -9.529 -4.003 1.00 84.31 178 ASN A CA 1
ATOM 1412 C C . ASN A 1 178 ? 4.231 -8.802 -4.659 1.00 84.31 178 ASN A C 1
ATOM 1414 O O . ASN A 1 178 ? 3.332 -8.271 -4.000 1.00 84.31 178 ASN A O 1
ATOM 1418 N N . PHE A 1 179 ? 4.235 -8.740 -5.992 1.00 85.50 179 PHE A N 1
ATOM 1419 C CA . PHE A 1 179 ? 3.164 -8.083 -6.739 1.00 85.50 179 PHE A CA 1
ATOM 1420 C C . PHE A 1 179 ? 1.792 -8.743 -6.525 1.00 85.50 179 PHE A C 1
ATOM 1422 O O . PHE A 1 179 ? 0.785 -8.038 -6.463 1.00 85.50 179 PHE A O 1
ATOM 1429 N N . GLU A 1 180 ? 1.739 -10.069 -6.390 1.00 89.31 180 GLU A N 1
ATOM 1430 C CA . GLU A 1 180 ? 0.495 -10.807 -6.166 1.00 89.31 180 GLU A CA 1
ATOM 1431 C C . GLU A 1 180 ? -0.144 -10.423 -4.826 1.00 89.31 180 GLU A C 1
ATOM 1433 O O . GLU A 1 180 ? -1.352 -10.186 -4.770 1.00 89.31 180 GLU A O 1
ATOM 1438 N N . ASP A 1 181 ? 0.655 -10.273 -3.767 1.00 90.31 181 ASP A N 1
ATOM 1439 C CA . ASP A 1 181 ? 0.170 -9.857 -2.444 1.00 90.31 181 ASP A CA 1
ATOM 1440 C C . ASP A 1 181 ? -0.420 -8.442 -2.476 1.00 90.31 181 ASP A C 1
ATOM 1442 O O . ASP A 1 181 ? -1.522 -8.192 -1.976 1.00 90.31 181 ASP A O 1
ATOM 1446 N N . VAL A 1 182 ? 0.281 -7.510 -3.130 1.00 90.06 182 VAL A N 1
ATOM 1447 C CA . VAL A 1 182 ? -0.190 -6.127 -3.300 1.00 90.06 182 VAL A CA 1
ATOM 1448 C C . VAL A 1 182 ? -1.465 -6.089 -4.145 1.00 90.06 182 VAL A C 1
ATOM 1450 O O . VAL A 1 182 ? -2.398 -5.345 -3.835 1.00 90.06 182 VAL A O 1
ATOM 1453 N N . TYR A 1 183 ? -1.548 -6.917 -5.187 1.00 91.56 183 TYR A N 1
ATOM 1454 C CA . TYR A 1 183 ? -2.732 -7.024 -6.033 1.00 91.56 183 TYR A CA 1
ATOM 1455 C C . TYR A 1 183 ? -3.934 -7.623 -5.286 1.00 91.56 183 TYR A C 1
ATOM 1457 O O . TYR A 1 183 ? -5.061 -7.138 -5.444 1.00 91.56 183 TYR A O 1
ATOM 1465 N N . LYS A 1 184 ? -3.716 -8.629 -4.428 1.00 94.00 184 LYS A N 1
ATOM 1466 C CA . LYS A 1 184 ? -4.746 -9.183 -3.533 1.00 94.00 184 LYS A CA 1
ATOM 1467 C C . LYS A 1 184 ? -5.269 -8.118 -2.577 1.00 94.00 184 LYS A C 1
ATOM 1469 O O . LYS A 1 184 ? -6.486 -7.960 -2.468 1.00 94.00 184 LYS A O 1
ATOM 1474 N N . LEU A 1 185 ? -4.379 -7.336 -1.960 1.00 93.69 185 LEU A N 1
ATOM 1475 C CA . LEU A 1 185 ? -4.765 -6.211 -1.105 1.00 93.69 185 LEU A CA 1
ATOM 1476 C C . LEU A 1 185 ? -5.579 -5.168 -1.877 1.00 93.69 185 LEU A C 1
ATOM 1478 O O . LEU A 1 185 ? -6.624 -4.726 -1.401 1.00 93.69 185 LEU A O 1
ATOM 1482 N N . TRP A 1 186 ? -5.145 -4.803 -3.084 1.00 91.44 186 TRP A N 1
ATOM 1483 C CA . TRP A 1 186 ? -5.878 -3.860 -3.924 1.00 91.44 186 TRP A CA 1
ATOM 1484 C C . TRP A 1 186 ? -7.276 -4.373 -4.282 1.00 91.44 186 TRP A C 1
ATOM 1486 O O . TRP A 1 186 ? -8.258 -3.652 -4.110 1.00 91.44 186 TRP A O 1
ATOM 1496 N N . THR A 1 187 ? -7.378 -5.632 -4.707 1.00 93.25 187 THR A N 1
ATOM 1497 C CA . THR A 1 187 ? -8.652 -6.283 -5.040 1.00 93.25 187 THR A CA 1
ATOM 1498 C C . THR A 1 187 ? -9.575 -6.343 -3.827 1.00 93.25 187 THR A C 1
ATOM 1500 O O . THR A 1 187 ? -10.764 -6.053 -3.940 1.00 93.25 187 THR A O 1
ATOM 1503 N N . PHE A 1 188 ? -9.036 -6.675 -2.653 1.00 94.75 188 PHE A N 1
ATOM 1504 C CA . PHE A 1 188 ? -9.775 -6.687 -1.395 1.00 94.75 188 PHE A CA 1
ATOM 1505 C C . PHE A 1 188 ? -10.335 -5.306 -1.050 1.00 94.75 188 PHE A C 1
ATOM 1507 O O . PHE A 1 188 ? -11.531 -5.173 -0.798 1.00 94.75 188 PHE A O 1
ATOM 1514 N N . VAL A 1 189 ? -9.499 -4.268 -1.108 1.00 92.38 189 VAL A N 1
ATOM 1515 C CA . VAL A 1 189 ? -9.920 -2.887 -0.851 1.00 92.38 189 VAL A CA 1
ATOM 1516 C C . VAL A 1 189 ? -10.963 -2.428 -1.875 1.00 92.38 189 VAL A C 1
ATOM 1518 O O . VAL A 1 189 ? -11.938 -1.781 -1.504 1.00 92.38 189 VAL A O 1
ATOM 1521 N N . ALA A 1 190 ? -10.819 -2.804 -3.149 1.00 90.62 190 ALA A N 1
ATOM 1522 C CA . ALA A 1 190 ? -11.761 -2.435 -4.204 1.00 90.62 190 ALA A CA 1
ATOM 1523 C C . ALA A 1 190 ? -13.184 -2.975 -3.969 1.00 90.62 190 ALA A C 1
ATOM 1525 O O . ALA A 1 190 ? -14.139 -2.351 -4.425 1.00 90.62 190 ALA A O 1
ATOM 1526 N N . ARG A 1 191 ? -13.356 -4.071 -3.214 1.00 90.88 191 ARG A N 1
ATOM 1527 C CA . ARG A 1 191 ? -14.688 -4.606 -2.867 1.00 90.88 191 ARG A CA 1
ATOM 1528 C C . ARG A 1 191 ? -15.519 -3.648 -2.017 1.00 90.88 191 ARG A C 1
ATOM 1530 O O . ARG A 1 191 ? -16.736 -3.668 -2.111 1.00 90.88 191 ARG A O 1
ATOM 1537 N N . PHE A 1 192 ? -14.886 -2.764 -1.245 1.00 90.44 192 PHE A N 1
ATOM 1538 C CA . PHE A 1 192 ? -15.591 -1.758 -0.441 1.00 90.44 192 PHE A CA 1
ATOM 1539 C C . PHE A 1 192 ? -16.199 -0.620 -1.279 1.00 90.44 192 PHE A C 1
ATOM 1541 O O . PHE A 1 192 ? -16.918 0.219 -0.741 1.00 90.44 192 PHE A O 1
ATOM 1548 N N . LEU A 1 193 ? -15.930 -0.580 -2.592 1.00 86.75 193 LEU A N 1
ATOM 1549 C CA . LEU A 1 193 ? -16.650 0.300 -3.518 1.00 86.75 193 LEU A CA 1
ATOM 1550 C C . LEU A 1 193 ? -18.082 -0.175 -3.778 1.00 86.75 193 LEU A C 1
ATOM 1552 O O . LEU A 1 193 ? -18.908 0.637 -4.195 1.00 86.75 193 LEU A O 1
ATOM 1556 N N . ASP A 1 194 ? -18.349 -1.465 -3.585 1.00 88.06 194 AS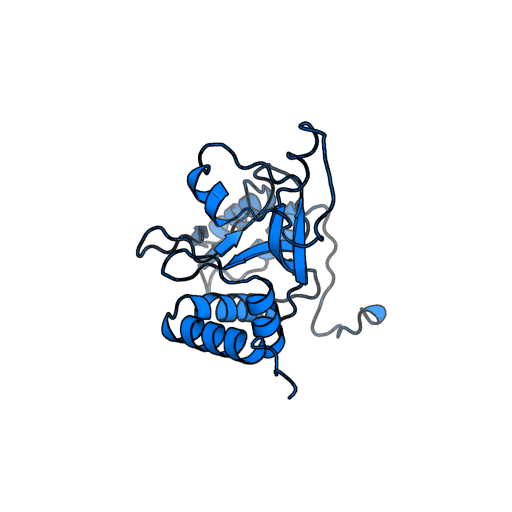P A N 1
ATOM 1557 C CA . ASP A 1 194 ? -19.670 -2.051 -3.760 1.00 88.06 194 ASP A CA 1
ATOM 1558 C C . ASP A 1 194 ? -20.509 -1.834 -2.495 1.00 88.06 194 ASP A C 1
ATOM 1560 O O . ASP A 1 194 ? -20.114 -2.220 -1.391 1.00 88.06 194 ASP A O 1
ATOM 1564 N N . ALA A 1 195 ? -21.663 -1.192 -2.670 1.00 87.12 195 ALA A N 1
ATOM 1565 C CA . ALA A 1 195 ? -22.559 -0.868 -1.573 1.00 87.12 195 ALA A CA 1
ATOM 1566 C C . ALA A 1 195 ? -23.119 -2.127 -0.907 1.00 87.12 195 ALA A C 1
ATOM 1568 O O . ALA A 1 195 ? -23.064 -2.264 0.319 1.00 87.12 195 ALA A O 1
ATOM 1569 N N . ASP A 1 196 ? -23.555 -3.087 -1.721 1.00 89.88 196 ASP A N 1
ATOM 1570 C CA . ASP A 1 196 ? -24.206 -4.309 -1.251 1.00 89.88 196 ASP A CA 1
ATOM 1571 C C . ASP A 1 196 ? -23.234 -5.163 -0.426 1.00 89.88 196 ASP A C 1
ATOM 1573 O O . ASP A 1 196 ? -23.606 -5.761 0.589 1.00 89.88 196 ASP A O 1
ATOM 1577 N N . PHE A 1 197 ? -21.957 -5.180 -0.825 1.00 89.88 197 PHE A N 1
ATOM 1578 C CA . PHE A 1 197 ? -20.902 -5.893 -0.109 1.00 89.88 197 PHE A CA 1
ATOM 1579 C C . PHE A 1 197 ? -20.733 -5.370 1.322 1.00 89.88 197 PHE A C 1
ATOM 1581 O O . PHE A 1 197 ? -20.717 -6.146 2.281 1.00 89.88 197 PHE A O 1
ATOM 1588 N N . VAL A 1 198 ? -20.624 -4.053 1.481 1.00 88.44 198 VAL A N 1
ATOM 1589 C CA . VAL A 1 198 ? -20.378 -3.436 2.787 1.00 88.44 198 VAL A CA 1
ATOM 1590 C C . VAL A 1 198 ? -21.605 -3.538 3.686 1.00 88.44 198 VAL A C 1
ATOM 1592 O O . VAL A 1 198 ? -21.444 -3.843 4.866 1.00 88.44 198 VAL A O 1
ATOM 1595 N N . GLU A 1 199 ? -22.820 -3.309 3.173 1.00 88.38 199 GLU A N 1
ATOM 1596 C CA . GLU A 1 199 ? -24.039 -3.412 3.991 1.00 88.38 199 GLU A CA 1
ATOM 1597 C C . GLU A 1 199 ? -24.230 -4.838 4.516 1.00 88.38 199 GLU A C 1
ATOM 1599 O O . GLU A 1 199 ? -24.482 -5.029 5.710 1.00 88.38 199 GLU A O 1
ATOM 1604 N N . LYS A 1 200 ? -24.007 -5.847 3.665 1.00 89.19 200 LYS A N 1
ATOM 1605 C CA . LYS A 1 200 ? -24.075 -7.262 4.047 1.00 89.19 200 LYS A CA 1
ATOM 1606 C C . LYS A 1 200 ? -23.058 -7.626 5.125 1.00 89.19 200 LYS A C 1
ATOM 1608 O O . LYS A 1 200 ? -23.405 -8.308 6.092 1.00 89.19 200 LYS A O 1
ATOM 1613 N N . GLU A 1 201 ? -21.807 -7.195 4.982 1.00 87.06 201 GLU A N 1
ATOM 1614 C CA . GLU A 1 201 ? -20.767 -7.525 5.960 1.00 87.06 201 GLU A CA 1
ATOM 1615 C C . GLU A 1 201 ? -20.913 -6.729 7.265 1.00 87.06 201 GLU A C 1
ATOM 1617 O O . GLU A 1 201 ? -20.664 -7.285 8.337 1.00 87.06 201 GLU A O 1
ATOM 1622 N N . ARG A 1 202 ? -21.416 -5.485 7.218 1.00 86.00 202 ARG A N 1
ATOM 1623 C CA . ARG A 1 202 ? -21.805 -4.732 8.423 1.00 86.00 202 ARG A CA 1
ATOM 1624 C C . ARG A 1 202 ? -22.928 -5.445 9.177 1.00 86.00 202 ARG A C 1
ATOM 1626 O O . ARG A 1 202 ? -22.784 -5.678 10.373 1.00 86.00 202 ARG A O 1
ATOM 1633 N N . TRP A 1 203 ? -23.989 -5.873 8.489 1.00 83.62 203 TRP A N 1
ATOM 1634 C CA . TRP A 1 203 ? -25.090 -6.627 9.106 1.00 83.62 203 TRP A CA 1
ATOM 1635 C C . TRP A 1 203 ? -24.619 -7.923 9.765 1.00 83.62 203 TRP A C 1
ATOM 1637 O O . TRP A 1 203 ? -24.997 -8.220 10.901 1.00 83.62 203 TRP A O 1
ATOM 1647 N N . ARG A 1 204 ? -23.754 -8.682 9.084 1.00 83.56 204 ARG A N 1
ATOM 1648 C CA . ARG A 1 204 ? -23.153 -9.907 9.635 1.00 83.56 204 ARG A CA 1
ATOM 1649 C C . ARG A 1 204 ? -22.320 -9.628 10.877 1.00 83.56 204 ARG A C 1
ATOM 1651 O O . ARG A 1 204 ? -22.381 -10.395 11.833 1.00 83.56 204 ARG A O 1
ATOM 1658 N N . PHE A 1 205 ? -21.562 -8.537 10.872 1.00 80.56 205 PHE A N 1
ATOM 1659 C CA . PHE A 1 205 ? -20.755 -8.132 12.015 1.00 80.56 205 PHE A CA 1
ATOM 1660 C C . PHE A 1 205 ? -21.618 -7.714 13.211 1.00 80.56 205 PHE A C 1
ATOM 1662 O O . PHE A 1 205 ? -21.362 -8.161 14.327 1.00 80.56 205 PHE A O 1
ATOM 1669 N N . THR A 1 206 ? -22.676 -6.931 12.984 1.00 80.75 206 THR A N 1
ATOM 1670 C CA . THR A 1 206 ? -23.618 -6.528 14.037 1.00 80.75 206 THR A CA 1
ATOM 1671 C C . THR A 1 206 ? -24.365 -7.727 14.612 1.00 80.75 206 THR A C 1
ATOM 1673 O O . THR A 1 206 ? -24.466 -7.835 15.828 1.00 80.75 206 THR A O 1
ATOM 1676 N N . THR A 1 207 ? -24.817 -8.657 13.764 1.00 77.38 207 THR A N 1
ATOM 1677 C CA . THR A 1 207 ? -25.521 -9.879 14.198 1.00 77.38 207 THR A CA 1
ATOM 1678 C C . THR A 1 207 ? -24.635 -10.743 15.095 1.00 77.38 207 THR A C 1
ATOM 1680 O O . THR A 1 207 ? -25.097 -11.247 16.109 1.00 77.38 207 THR A O 1
ATOM 1683 N N . LEU A 1 208 ? -23.345 -10.877 14.768 1.00 71.75 208 LEU A N 1
ATOM 1684 C CA . LEU A 1 208 ? -22.410 -11.669 15.573 1.00 71.75 208 LEU A CA 1
ATOM 1685 C C . LEU A 1 208 ? -22.083 -11.024 16.933 1.00 71.75 208 LEU A C 1
ATOM 1687 O O . LEU A 1 208 ? -21.730 -11.726 17.873 1.00 71.75 208 LEU A O 1
ATOM 1691 N N . ASN A 1 209 ? -22.159 -9.692 17.023 1.00 70.00 209 ASN A N 1
ATOM 1692 C CA . ASN A 1 209 ? -21.868 -8.935 18.244 1.00 70.00 209 ASN A CA 1
ATOM 1693 C C . ASN A 1 209 ? -23.103 -8.717 19.131 1.00 70.00 209 ASN A C 1
ATOM 1695 O O . ASN A 1 209 ? -22.965 -8.187 20.237 1.00 70.00 209 ASN A O 1
ATOM 1699 N N . GLN A 1 210 ? -24.304 -9.089 18.674 1.00 67.44 210 GLN A N 1
ATOM 1700 C CA . GLN A 1 210 ? -25.465 -9.151 19.552 1.00 67.44 210 GLN A CA 1
ATOM 1701 C C . GLN A 1 210 ? -25.166 -10.204 20.617 1.00 67.44 210 GLN A C 1
ATOM 1703 O O . GLN A 1 210 ? -25.037 -11.387 20.317 1.00 67.44 210 GLN A O 1
ATOM 1708 N N . LYS A 1 211 ? -24.974 -9.743 21.859 1.00 58.34 211 LYS A N 1
ATOM 1709 C CA . LYS A 1 211 ? -24.777 -10.614 23.016 1.00 58.34 211 LYS A CA 1
ATOM 1710 C C . LYS A 1 211 ? -25.875 -11.670 23.003 1.00 58.34 211 LYS A C 1
ATOM 1712 O O . LYS A 1 211 ? -27.050 -11.317 23.079 1.00 58.34 211 LYS A O 1
ATOM 1717 N N . THR A 1 212 ? -25.484 -12.939 22.951 1.00 55.41 212 THR A N 1
ATOM 1718 C CA . THR A 1 212 ? -26.339 -14.028 23.409 1.00 55.41 212 THR A CA 1
ATOM 1719 C C . THR A 1 212 ? -26.703 -13.695 24.848 1.00 55.41 212 THR A C 1
ATOM 1721 O O . THR A 1 212 ? -25.852 -13.715 25.735 1.00 55.41 212 THR A O 1
ATOM 1724 N N . ILE A 1 213 ? -27.939 -13.257 25.057 1.00 56.25 213 ILE A N 1
ATOM 1725 C CA . ILE A 1 213 ? -28.504 -13.133 26.391 1.00 56.25 213 ILE A CA 1
ATOM 1726 C C . ILE A 1 213 ? -28.766 -14.579 26.798 1.00 56.25 213 ILE A C 1
ATOM 1728 O O . ILE A 1 213 ? -29.715 -15.188 26.311 1.00 56.25 213 ILE A O 1
ATOM 1732 N N . GLU A 1 214 ? -27.859 -15.163 27.580 1.00 62.72 214 GLU A N 1
ATOM 1733 C CA . GLU A 1 214 ? -28.163 -16.410 28.276 1.00 62.72 214 GLU A CA 1
ATOM 1734 C C . GLU A 1 214 ? -29.319 -16.113 29.238 1.00 62.72 214 GLU A C 1
ATOM 1736 O O . GLU A 1 214 ? -29.245 -15.163 30.023 1.00 62.72 214 GLU A O 1
ATOM 1741 N N . VAL A 1 215 ? -30.416 -16.856 29.075 1.00 56.69 215 VAL A N 1
ATOM 1742 C CA . VAL A 1 215 ? -31.579 -16.840 29.973 1.00 56.69 215 VAL A CA 1
ATOM 1743 C C . VAL A 1 215 ? -31.284 -17.729 31.168 1.00 56.69 215 VAL A C 1
ATOM 1745 O O . VAL A 1 215 ? -30.776 -18.848 30.931 1.00 56.69 215 VAL A O 1
#